Protein AF-A0A6C8H0W4-F1 (afdb_monomer_lite)

Organism: NCBI:txid913083

Foldseek 3Di:
DQLPLLVLQVLLLCLLPPPPRDPVSNVVSQVVVVVVLPDPLNVQQQQQVQAAPSPSAHVSVDQQGQHDWGWFNADSQKIKTGGSVLVVCLQAPDLPRDQLRIFIGGSNDTDDCPPPDSLVCCVGTNVSSNLNVLLSLQLVLLLLLLCVQQPCVPRVVVSVLLSVLLVAQADPAAQFDPVSLVVLCVRQVVCQPVLAGDPVSLVSNCVSVVNPVPALQLSLLLLLLVLLQLLSCQFCRHHANQQGGRLSSLSSSLNSNVSSCVSPVPLDPDPVVNVVLNCCSVCPPVNSGTSVVSSVVSLVSCCVRPVVSNSNHRRPNND

Secondary structure (DSSP, 8-state):
--TTHHHHHHHHHHHHH-TT--HHHHHHHHHHHHHHHTSTTTGGG--TTTSTTSSSS--TT-SSS--EEEE-SS-TTEEEEE-HHHHHHHHS--TT--S--SEEEETTEEE--TTS-HHHHHHHT-HHHHHHHHHHHHHHHHHHHHHHHS-HHHHHHHHHHHHHHTT-S--S----SHHHHHHHHHHHGGGSGGGS--HHHHHHHHHHTT-TTS-HHHHHHHHHHHHHHHHHHHSTTTT-BTTB--HHHHHHHHHHHHHHHHH-GGGSS-HHHHHHHHHHHHT-TT----THHHHHHHHHHHHHH-HHHHHTTS-GGG-

Radius of gyration: 23.56 Å; chains: 1; bounding box: 54×37×67 Å

pLDDT: mean 93.29, std 7.18, range [53.16, 98.81]

InterPro domains:
  IPR025725 E3 ubiquitin-protein ligase SopA-like, catalytic domain [PF13979] (157-318)
  IPR025726 E3 ubiquitin ligase SopA-like central domain [PF13981] (1-48)
  IPR038270 SopA-like, catalytic domain superfamily [G3DSA:1.10.4140.10] (127-319)

Sequence (319 aa):
MTTHSGLFNQVILHCMTGVDCTDGTRQKAAALYEQYLAHPAVSPHIHNGLFGNYDGSPDWTTRAADNFLLLSSQDSDTAMMLSTDTLLTMLNPTPDTTWDNFYLLRAGENVSTAQISPVELFRHDFPVFLAAFNQQAVQRRFGELIDIILSTEEHGELNQQFIAATNQKHSTVKLIDDASVSRLTSIFDPLLPEGKLSPAHYQHILSAYHLTDATPQKQAETLFCLSTAFARYSSSAIFGTEHDSPPALRGYAEALMQKAWELSPAIFPSSEQFTDWSDRFHGLHGAFTCTSVVADSMQRHARKYFPSVLSSILPLAWA

Structure (mmCIF, N/CA/C/O backbone):
data_AF-A0A6C8H0W4-F1
#
_entry.id   AF-A0A6C8H0W4-F1
#
loop_
_atom_site.group_PDB
_atom_site.id
_atom_site.type_symbol
_atom_site.label_atom_id
_atom_site.label_alt_id
_atom_site.label_comp_id
_atom_site.label_asym_id
_atom_site.label_entity_id
_atom_site.label_seq_id
_atom_site.pdbx_PDB_ins_code
_atom_site.Cartn_x
_atom_site.Cartn_y
_atom_site.Cartn_z
_atom_site.occupancy
_atom_site.B_iso_or_equiv
_atom_site.auth_seq_id
_atom_site.auth_comp_id
_atom_site.auth_asym_id
_atom_site.auth_atom_id
_atom_site.pdbx_PDB_model_num
ATOM 1 N N . MET A 1 1 ? 14.072 -15.029 -20.213 1.00 89.12 1 MET A N 1
ATOM 2 C CA . MET A 1 1 ? 14.140 -13.568 -20.432 1.00 89.12 1 MET A CA 1
ATOM 3 C C . MET A 1 1 ? 12.800 -13.036 -20.926 1.00 89.12 1 MET A C 1
ATOM 5 O O . MET A 1 1 ? 12.271 -12.148 -20.288 1.00 89.12 1 MET A O 1
ATOM 9 N N . THR A 1 2 ? 12.193 -13.624 -21.961 1.00 91.62 2 THR A N 1
ATOM 10 C CA . THR A 1 2 ? 10.905 -13.168 -22.527 1.00 91.62 2 THR A CA 1
ATOM 11 C C . THR A 1 2 ? 9.655 -13.715 -21.826 1.00 91.62 2 THR A C 1
ATOM 13 O O . THR A 1 2 ? 8.768 -12.938 -21.506 1.00 91.62 2 THR A O 1
ATOM 16 N N . THR A 1 3 ? 9.597 -15.007 -21.476 1.00 89.69 3 THR A N 1
ATOM 17 C CA . THR A 1 3 ? 8.439 -15.606 -20.760 1.00 89.69 3 THR A CA 1
ATOM 18 C C . THR A 1 3 ? 8.188 -15.002 -19.373 1.00 89.69 3 THR A C 1
ATOM 20 O O . THR A 1 3 ? 7.060 -14.945 -18.903 1.00 89.69 3 THR A O 1
ATOM 23 N N . HIS A 1 4 ? 9.251 -14.543 -18.711 1.00 92.56 4 HIS A N 1
ATOM 24 C CA . HIS A 1 4 ? 9.194 -13.857 -17.418 1.00 92.56 4 HIS A CA 1
ATOM 25 C C . HIS A 1 4 ? 9.778 -12.444 -17.550 1.00 92.56 4 HIS A C 1
ATOM 27 O O . HIS A 1 4 ? 10.654 -12.056 -16.773 1.00 92.56 4 HIS A O 1
ATOM 33 N N . SER A 1 5 ? 9.328 -11.702 -18.570 1.00 92.06 5 SER A N 1
ATOM 34 C CA . SER A 1 5 ? 9.815 -10.354 -18.903 1.00 92.06 5 SER A CA 1
ATOM 35 C C . SER A 1 5 ? 9.731 -9.393 -17.715 1.00 92.06 5 SER A C 1
ATOM 37 O O . SER A 1 5 ? 10.685 -8.660 -17.465 1.00 92.06 5 SER A O 1
ATOM 39 N N . GLY A 1 6 ? 8.648 -9.443 -16.931 1.00 92.06 6 GLY A N 1
ATOM 40 C CA . GLY A 1 6 ? 8.469 -8.591 -15.752 1.00 92.06 6 GLY A CA 1
ATOM 41 C C . GLY A 1 6 ? 9.538 -8.800 -14.673 1.00 92.06 6 GLY A C 1
ATOM 42 O O . GLY A 1 6 ? 10.090 -7.830 -14.162 1.00 92.06 6 GLY A O 1
ATOM 43 N N . LEU A 1 7 ? 9.879 -10.052 -14.339 1.00 94.62 7 LEU A N 1
ATOM 44 C CA . LEU A 1 7 ? 10.950 -10.343 -13.372 1.00 94.62 7 LEU A CA 1
ATOM 45 C C . LEU A 1 7 ? 12.328 -10.019 -13.958 1.00 94.62 7 LEU A C 1
ATOM 47 O O . LEU A 1 7 ? 13.173 -9.446 -13.278 1.00 94.62 7 LEU A O 1
ATOM 51 N N . PHE A 1 8 ? 12.554 -10.373 -15.224 1.00 97.75 8 PHE A N 1
ATOM 52 C CA . PHE A 1 8 ? 13.822 -10.114 -15.896 1.00 97.75 8 PHE A CA 1
ATOM 53 C C . PHE A 1 8 ? 14.154 -8.615 -15.923 1.00 97.75 8 PHE A C 1
ATOM 55 O O . PHE A 1 8 ? 15.241 -8.235 -15.496 1.00 97.75 8 PHE A O 1
ATOM 62 N N . ASN A 1 9 ? 13.213 -7.759 -16.335 1.00 97.69 9 ASN A N 1
ATOM 63 C CA . ASN A 1 9 ? 13.436 -6.312 -16.389 1.00 97.69 9 ASN A CA 1
ATOM 64 C C . ASN A 1 9 ? 13.676 -5.701 -14.994 1.00 97.69 9 ASN A C 1
ATOM 66 O O . ASN A 1 9 ? 14.559 -4.859 -14.863 1.00 97.69 9 ASN A O 1
ATOM 70 N N . GLN A 1 10 ? 12.986 -6.171 -13.944 1.00 96.69 10 GLN A N 1
ATOM 71 C CA . GLN A 1 10 ? 13.268 -5.755 -12.559 1.00 96.69 10 GLN A CA 1
ATOM 72 C C . GLN A 1 10 ? 14.707 -6.087 -12.137 1.00 96.69 10 GLN A C 1
ATOM 74 O O . GLN A 1 10 ? 15.404 -5.241 -11.580 1.00 96.69 10 GLN A O 1
ATOM 79 N N . VAL A 1 11 ? 15.179 -7.306 -12.430 1.00 97.75 11 VAL A N 1
ATOM 80 C CA . VAL A 1 11 ? 16.552 -7.725 -12.102 1.00 97.75 11 VAL A CA 1
ATOM 81 C C . VAL A 1 11 ? 17.574 -6.859 -12.833 1.00 97.75 11 VAL A C 1
ATOM 83 O O . VAL A 1 11 ? 18.511 -6.368 -12.206 1.00 97.75 11 VAL A O 1
ATOM 86 N N . ILE A 1 12 ? 17.386 -6.634 -14.137 1.00 98.44 12 ILE A N 1
ATOM 87 C CA . ILE A 1 12 ? 18.301 -5.809 -14.934 1.00 98.44 12 ILE A CA 1
ATOM 88 C C . ILE A 1 12 ? 18.335 -4.383 -14.391 1.00 98.44 12 ILE A C 1
ATOM 90 O O . ILE A 1 12 ? 19.419 -3.868 -14.125 1.00 98.44 12 ILE A O 1
ATOM 94 N N . LEU A 1 13 ? 17.174 -3.775 -14.136 1.00 98.25 13 LEU A N 1
ATOM 95 C CA . LEU A 1 13 ? 17.093 -2.437 -13.561 1.00 98.25 13 LEU A CA 1
ATOM 96 C C . LEU A 1 13 ? 17.886 -2.321 -12.258 1.00 98.25 13 LEU A C 1
ATOM 98 O O . LEU A 1 13 ? 18.714 -1.419 -12.120 1.00 98.25 13 LEU A O 1
ATOM 102 N N . HIS A 1 14 ? 17.660 -3.226 -11.305 1.00 97.25 14 HIS A N 1
ATOM 103 C CA . HIS A 1 14 ? 18.340 -3.175 -10.012 1.00 97.25 14 HIS A CA 1
ATOM 104 C C . HIS A 1 14 ? 19.844 -3.437 -10.130 1.00 97.25 14 HIS A C 1
ATOM 106 O O . HIS A 1 14 ? 20.620 -2.766 -9.452 1.00 97.25 14 HIS A O 1
ATOM 112 N N . CYS A 1 15 ? 20.282 -4.320 -11.031 1.00 97.81 15 CYS A N 1
ATOM 113 C CA . CYS A 1 15 ? 21.706 -4.489 -11.325 1.00 97.81 15 CYS A CA 1
ATOM 114 C C . CYS A 1 15 ? 22.333 -3.212 -11.906 1.00 97.81 15 CYS A C 1
ATOM 116 O O . CYS A 1 15 ? 23.462 -2.873 -11.555 1.00 97.81 15 CYS A O 1
ATOM 118 N N . MET A 1 16 ? 21.610 -2.492 -12.770 1.00 97.38 16 MET A N 1
ATOM 119 C CA . MET A 1 16 ? 22.103 -1.267 -13.407 1.00 97.38 16 MET A CA 1
ATOM 120 C C . MET A 1 16 ? 22.041 -0.035 -12.494 1.00 97.38 16 MET A C 1
ATOM 122 O O . MET A 1 16 ? 22.784 0.918 -12.721 1.00 97.38 16 MET A O 1
ATOM 126 N N . THR A 1 17 ? 21.218 -0.041 -11.441 1.00 96.56 17 THR A N 1
ATOM 127 C CA . THR A 1 17 ? 20.960 1.143 -10.595 1.00 96.56 17 THR A CA 1
ATOM 128 C C . THR A 1 17 ? 21.428 1.007 -9.146 1.00 96.56 17 THR A C 1
ATOM 130 O O . THR A 1 17 ? 21.691 2.030 -8.513 1.00 96.56 17 THR A O 1
ATOM 133 N N . GLY A 1 18 ? 21.583 -0.214 -8.625 1.00 94.06 18 GLY A N 1
ATOM 134 C CA . GLY A 1 18 ? 21.956 -0.462 -7.232 1.00 94.06 18 GLY A CA 1
ATOM 135 C C . GLY A 1 18 ? 23.347 0.074 -6.905 1.00 94.06 18 GLY A C 1
ATOM 136 O O . GLY A 1 18 ? 24.296 -0.191 -7.636 1.00 94.06 18 GLY A O 1
ATOM 137 N N . VAL A 1 19 ? 23.481 0.828 -5.814 1.00 93.50 19 VAL A N 1
ATOM 138 C CA . VAL A 1 19 ? 24.743 1.496 -5.434 1.00 93.50 19 VAL A CA 1
ATOM 139 C C . VAL A 1 19 ? 25.864 0.510 -5.095 1.00 93.50 19 VAL A C 1
ATOM 141 O O . VAL A 1 19 ? 27.014 0.761 -5.435 1.00 93.50 19 VAL A O 1
ATOM 144 N N . ASP A 1 20 ? 25.512 -0.655 -4.548 1.00 94.25 20 ASP A N 1
ATOM 145 C CA . ASP A 1 20 ? 26.466 -1.692 -4.130 1.00 94.25 20 ASP A CA 1
ATOM 146 C C . ASP A 1 20 ? 26.781 -2.720 -5.235 1.00 94.25 20 ASP A C 1
ATOM 148 O O . ASP A 1 20 ? 27.525 -3.679 -5.020 1.00 94.25 20 ASP A O 1
ATOM 152 N N . CYS A 1 21 ? 26.211 -2.559 -6.436 1.00 94.81 21 CYS A N 1
ATOM 153 C CA . CYS A 1 21 ? 26.487 -3.458 -7.556 1.00 94.81 21 CYS A CA 1
ATOM 154 C C . CYS A 1 21 ? 27.889 -3.216 -8.124 1.00 94.81 21 CYS A C 1
ATOM 156 O O . CYS A 1 21 ? 28.220 -2.103 -8.544 1.00 94.81 21 CYS A O 1
ATOM 158 N N . THR A 1 22 ? 28.680 -4.289 -8.205 1.00 97.00 22 THR A N 1
ATOM 159 C CA . THR A 1 22 ? 30.009 -4.283 -8.830 1.00 97.00 22 THR A CA 1
ATOM 160 C C . THR A 1 22 ? 29.923 -4.051 -10.339 1.00 97.00 22 THR A C 1
ATOM 162 O O . THR A 1 22 ? 28.932 -4.413 -10.978 1.00 97.00 22 THR A O 1
ATOM 165 N N . ASP A 1 23 ? 30.998 -3.542 -10.943 1.00 96.56 23 ASP A N 1
ATOM 166 C CA . ASP A 1 23 ? 31.063 -3.335 -12.397 1.00 96.56 23 ASP A CA 1
ATOM 167 C C . ASP A 1 23 ? 30.826 -4.629 -13.182 1.00 96.56 23 ASP A C 1
ATOM 169 O O . ASP A 1 23 ? 30.106 -4.628 -14.176 1.00 96.56 23 ASP A O 1
ATOM 173 N N . GLY A 1 24 ? 31.338 -5.763 -12.691 1.00 97.81 24 GLY A N 1
ATOM 174 C CA . GLY A 1 24 ? 31.077 -7.073 -13.295 1.00 97.81 24 GLY A CA 1
ATOM 175 C C . GLY A 1 24 ? 29.593 -7.462 -13.279 1.00 97.81 24 GLY A C 1
ATOM 176 O O . GLY A 1 24 ? 29.113 -8.100 -14.217 1.00 97.81 24 GLY A O 1
ATOM 177 N N . THR A 1 25 ? 28.841 -7.040 -12.256 1.00 98.00 25 THR A N 1
ATOM 178 C CA . THR A 1 25 ? 27.382 -7.236 -12.195 1.00 98.00 25 THR A CA 1
ATOM 179 C C . THR A 1 25 ? 26.681 -6.395 -13.258 1.00 98.00 25 THR A C 1
ATOM 181 O O . THR A 1 25 ? 25.852 -6.922 -13.999 1.00 98.00 25 THR A O 1
ATOM 184 N N . ARG A 1 26 ? 27.056 -5.115 -13.388 1.00 97.94 26 ARG A N 1
ATOM 185 C CA . ARG A 1 26 ? 26.493 -4.198 -14.395 1.00 97.94 26 ARG A CA 1
ATOM 186 C C . ARG A 1 26 ? 26.802 -4.655 -15.820 1.00 97.94 26 ARG A C 1
ATOM 188 O O . ARG A 1 26 ? 25.900 -4.738 -16.643 1.00 97.94 26 ARG A O 1
ATOM 195 N N . GLN A 1 27 ? 28.049 -5.037 -16.096 1.00 98.06 27 GLN A N 1
ATOM 196 C CA . GLN A 1 27 ? 28.470 -5.549 -17.406 1.00 98.06 27 GLN A CA 1
ATOM 197 C C . GLN A 1 27 ? 27.701 -6.813 -17.795 1.00 98.06 27 GLN A C 1
ATOM 199 O O . GLN A 1 27 ? 27.230 -6.939 -18.924 1.00 98.06 27 GLN A O 1
ATOM 204 N N . LYS A 1 28 ? 27.526 -7.746 -16.851 1.00 98.31 28 LYS A N 1
ATOM 205 C CA . LYS A 1 28 ? 26.762 -8.969 -17.106 1.00 98.31 28 LYS A CA 1
ATOM 206 C C . LYS A 1 28 ? 25.275 -8.686 -17.325 1.00 98.31 28 LYS A C 1
ATOM 208 O O . LYS A 1 28 ? 24.669 -9.325 -18.179 1.00 98.31 28 LYS A O 1
ATOM 213 N N . ALA A 1 29 ? 24.695 -7.744 -16.582 1.00 98.31 29 ALA A N 1
ATOM 214 C CA . ALA A 1 29 ? 23.316 -7.315 -16.785 1.00 98.31 29 ALA A CA 1
ATOM 215 C C . ALA A 1 29 ? 23.127 -6.679 -18.172 1.00 98.31 29 ALA A C 1
ATOM 217 O O . ALA A 1 29 ? 22.239 -7.104 -18.905 1.00 98.31 29 ALA A O 1
ATOM 218 N N . ALA A 1 30 ? 24.007 -5.759 -18.576 1.00 98.19 30 ALA A N 1
ATOM 219 C CA . ALA A 1 30 ? 23.981 -5.159 -19.910 1.00 98.19 30 ALA A CA 1
ATOM 220 C C . ALA A 1 30 ? 24.066 -6.222 -21.022 1.00 98.19 30 ALA A C 1
ATOM 222 O O . ALA A 1 30 ? 23.214 -6.248 -21.906 1.00 98.19 30 ALA A O 1
ATOM 223 N N . ALA A 1 31 ? 25.001 -7.174 -20.917 1.00 98.25 31 ALA A N 1
ATOM 224 C CA . ALA A 1 31 ? 25.156 -8.253 -21.896 1.00 98.25 31 ALA A CA 1
ATOM 225 C C . ALA A 1 31 ? 23.930 -9.186 -21.978 1.00 98.25 31 ALA A C 1
ATOM 227 O O . ALA A 1 31 ? 23.572 -9.669 -23.051 1.00 98.25 31 ALA A O 1
ATOM 228 N N . LEU A 1 32 ? 23.266 -9.460 -20.849 1.00 98.50 32 LEU A N 1
ATOM 229 C CA . LEU A 1 32 ? 22.006 -10.212 -20.849 1.00 98.50 32 LEU A CA 1
ATOM 230 C C . LEU A 1 32 ? 20.866 -9.401 -21.473 1.00 98.50 32 LEU A C 1
ATOM 232 O O . LEU A 1 32 ? 19.999 -9.976 -22.130 1.00 98.50 32 LEU A O 1
ATOM 236 N N . TYR A 1 33 ? 20.862 -8.081 -21.287 1.00 98.50 33 TYR A N 1
ATOM 237 C CA . TYR A 1 33 ? 19.859 -7.212 -21.887 1.00 98.50 33 TYR A CA 1
ATOM 238 C C . TYR A 1 33 ? 20.013 -7.110 -23.406 1.00 98.50 33 TYR A C 1
ATOM 240 O O . TYR A 1 33 ? 19.019 -7.185 -24.118 1.00 98.50 33 TYR A O 1
ATOM 248 N N . GLU A 1 34 ? 21.241 -7.063 -23.922 1.00 97.94 34 GLU A N 1
ATOM 249 C CA . GLU A 1 34 ? 21.504 -7.149 -25.366 1.00 97.94 34 GLU A CA 1
ATOM 250 C C . GLU A 1 34 ? 20.933 -8.440 -25.974 1.00 97.94 34 GLU A C 1
ATOM 252 O O . GLU A 1 34 ? 20.275 -8.405 -27.013 1.00 97.94 34 GLU A O 1
ATOM 257 N N . GLN A 1 35 ? 21.094 -9.584 -25.296 1.00 97.94 35 GLN A N 1
ATOM 258 C CA . GLN A 1 35 ? 20.492 -10.850 -25.741 1.00 97.94 35 GLN A CA 1
ATOM 259 C C . GLN A 1 35 ? 18.961 -10.816 -25.720 1.00 97.94 35 GLN A C 1
ATOM 261 O O . GLN A 1 35 ? 18.314 -11.444 -26.558 1.00 97.94 35 GLN A O 1
ATOM 266 N N . TYR A 1 36 ? 18.374 -10.110 -24.753 1.00 98.31 36 TYR A N 1
ATOM 267 C CA . TYR A 1 36 ? 16.932 -9.903 -24.690 1.00 98.31 36 TYR A CA 1
ATOM 268 C C . TYR A 1 36 ? 16.436 -9.034 -25.851 1.00 98.31 36 TYR A C 1
ATOM 270 O O . TYR A 1 36 ? 15.468 -9.414 -26.502 1.00 98.31 36 TYR A O 1
ATOM 278 N N . LEU A 1 37 ? 17.118 -7.930 -26.156 1.00 97.31 37 LEU A N 1
ATOM 279 C CA . LEU A 1 37 ? 16.775 -7.033 -27.263 1.00 97.31 37 LEU A CA 1
ATOM 280 C C . LEU A 1 37 ? 16.926 -7.709 -28.633 1.00 97.31 37 LEU A C 1
ATOM 282 O O . LEU A 1 37 ? 16.095 -7.515 -29.516 1.00 97.31 37 LEU A O 1
ATOM 286 N N . ALA A 1 38 ? 17.927 -8.577 -28.790 1.00 96.94 38 ALA A N 1
ATOM 287 C CA . ALA A 1 38 ? 18.122 -9.377 -29.999 1.00 96.94 38 ALA A CA 1
ATOM 288 C C . ALA A 1 38 ? 17.091 -10.515 -30.169 1.00 96.94 38 ALA A C 1
ATOM 290 O O . ALA A 1 38 ? 17.094 -11.210 -31.187 1.00 96.94 38 ALA A O 1
ATOM 291 N N . HIS A 1 39 ? 16.223 -10.755 -29.181 1.00 97.25 39 HIS A N 1
ATOM 292 C CA . HIS A 1 39 ? 15.232 -11.821 -29.257 1.00 97.25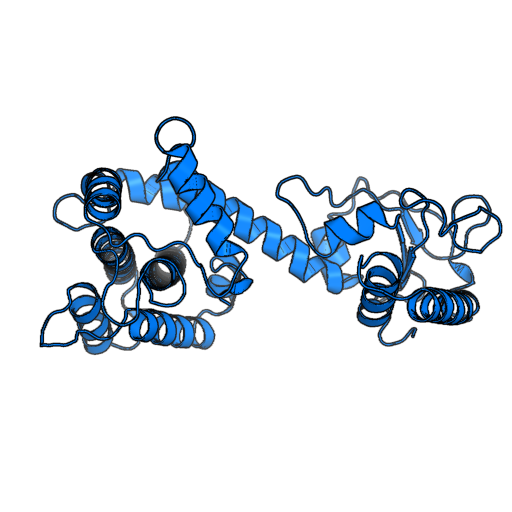 39 HIS A CA 1
ATOM 293 C C . HIS A 1 39 ? 14.138 -11.479 -30.294 1.00 97.25 39 HIS A C 1
ATOM 295 O O . HIS A 1 39 ? 13.602 -10.373 -30.246 1.00 97.25 39 HIS A O 1
ATOM 301 N N . PRO A 1 40 ? 13.691 -12.423 -31.152 1.00 95.25 40 PRO A N 1
ATOM 302 C CA . PRO A 1 40 ? 12.709 -12.147 -32.216 1.00 95.25 40 PRO A CA 1
ATOM 303 C C . PRO A 1 40 ? 11.350 -11.608 -31.750 1.00 95.25 40 PRO A C 1
ATOM 305 O O . PRO A 1 40 ? 10.630 -10.988 -32.519 1.00 95.25 40 PRO A O 1
ATOM 308 N N . ALA A 1 41 ? 10.986 -11.870 -30.495 1.00 94.31 41 ALA A N 1
ATOM 309 C CA . ALA A 1 41 ? 9.771 -11.336 -29.869 1.00 94.31 41 ALA A CA 1
ATOM 310 C C . ALA A 1 41 ? 9.925 -9.902 -29.321 1.00 94.31 41 ALA A C 1
ATOM 312 O O . ALA A 1 41 ? 8.938 -9.300 -28.924 1.00 94.31 41 ALA A O 1
ATOM 313 N N . VAL A 1 42 ? 11.153 -9.380 -29.235 1.00 95.56 42 VAL A N 1
ATOM 314 C CA . VAL A 1 42 ? 11.464 -8.050 -28.680 1.00 95.56 42 VAL A CA 1
ATOM 315 C C . VAL A 1 42 ? 11.938 -7.113 -29.781 1.00 95.56 42 VAL A C 1
ATOM 317 O O . VAL A 1 42 ? 11.486 -5.975 -29.842 1.00 95.56 42 VAL A O 1
ATOM 320 N N . SER A 1 43 ? 12.792 -7.600 -30.684 1.00 93.94 43 SER A N 1
ATOM 321 C CA . SER A 1 43 ? 13.381 -6.797 -31.755 1.00 93.94 43 SER A CA 1
ATOM 322 C C . SER A 1 43 ? 12.377 -6.020 -32.624 1.00 93.94 43 SER A C 1
ATOM 324 O O . SER A 1 43 ? 12.724 -4.909 -33.013 1.00 93.94 43 SER A O 1
ATOM 326 N N . PRO A 1 44 ? 11.144 -6.502 -32.913 1.00 94.00 44 PRO A N 1
ATOM 327 C CA . PRO A 1 44 ? 10.168 -5.720 -33.681 1.00 94.00 44 PRO A CA 1
ATOM 328 C C . PRO A 1 44 ? 9.695 -4.445 -32.969 1.00 94.00 44 PRO A C 1
ATOM 330 O O . PRO A 1 44 ? 9.210 -3.528 -33.621 1.00 94.00 44 PRO A O 1
ATOM 333 N N . HIS A 1 45 ? 9.837 -4.384 -31.642 1.00 94.50 45 HIS A N 1
ATOM 334 C CA . HIS A 1 45 ? 9.455 -3.232 -30.821 1.00 94.50 45 HIS A CA 1
ATOM 335 C C . HIS A 1 45 ? 10.592 -2.220 -30.654 1.00 94.50 45 HIS A C 1
ATOM 337 O O . HIS A 1 45 ? 10.396 -1.167 -30.054 1.00 94.50 45 HIS A O 1
ATOM 343 N N . ILE A 1 46 ? 11.789 -2.516 -31.167 1.00 93.25 46 ILE A N 1
ATOM 344 C CA . ILE A 1 46 ? 12.926 -1.597 -31.113 1.00 93.25 46 ILE A CA 1
ATOM 345 C C . ILE A 1 46 ? 12.775 -0.579 -32.243 1.00 93.25 46 ILE A C 1
ATOM 347 O O . ILE A 1 46 ? 13.001 -0.886 -33.413 1.00 93.25 46 ILE A O 1
ATOM 351 N N . HIS A 1 47 ? 12.392 0.644 -31.882 1.00 82.62 47 HIS A N 1
ATOM 352 C CA . HIS A 1 47 ? 12.216 1.738 -32.829 1.00 82.62 47 HIS A CA 1
ATOM 353 C C . HIS A 1 47 ? 13.468 2.625 -32.882 1.00 82.62 47 HIS A C 1
ATOM 355 O O . HIS A 1 47 ? 13.787 3.344 -31.925 1.00 82.62 47 HIS A O 1
ATOM 361 N N . ASN A 1 48 ? 14.172 2.596 -34.017 1.00 78.00 48 ASN A N 1
ATOM 362 C CA . ASN A 1 48 ? 15.321 3.469 -34.262 1.00 78.00 48 ASN A CA 1
ATOM 363 C C . ASN A 1 48 ? 14.853 4.932 -34.305 1.00 78.00 48 ASN A C 1
ATOM 365 O O . ASN A 1 48 ? 13.933 5.269 -35.045 1.00 78.00 48 ASN A O 1
ATOM 369 N N . GLY A 1 49 ? 15.471 5.794 -33.495 1.00 83.75 49 GLY A N 1
ATOM 370 C CA . GLY A 1 49 ? 15.021 7.177 -33.282 1.00 83.75 49 GLY A CA 1
ATOM 371 C C . GLY A 1 49 ? 14.174 7.405 -32.025 1.00 83.75 49 GLY A C 1
ATOM 372 O O . GLY A 1 49 ? 13.874 8.556 -31.720 1.00 83.75 49 GLY A O 1
ATOM 373 N N . LEU A 1 50 ? 13.856 6.349 -31.264 1.00 88.62 50 LEU A N 1
ATOM 374 C CA . LEU A 1 50 ? 13.168 6.466 -29.973 1.00 88.62 50 LEU A CA 1
ATOM 375 C C . LEU A 1 50 ? 13.863 5.683 -28.843 1.00 88.62 50 LEU A C 1
ATOM 377 O O . LEU A 1 50 ? 14.014 6.206 -27.746 1.00 88.62 50 LEU A O 1
ATOM 381 N N . PHE A 1 51 ? 14.303 4.448 -29.101 1.00 95.81 51 PHE A N 1
ATOM 382 C CA . PHE A 1 51 ? 14.853 3.571 -28.062 1.00 95.81 51 PHE A CA 1
ATOM 383 C C . PHE A 1 51 ? 16.316 3.888 -27.713 1.00 95.81 51 PHE A C 1
ATOM 385 O O . PHE A 1 51 ? 17.165 3.946 -28.605 1.00 95.81 51 PHE A O 1
ATOM 392 N N . GLY A 1 52 ? 16.616 3.999 -26.414 1.00 96.06 52 GLY A N 1
ATOM 393 C CA . GLY A 1 52 ? 17.970 4.065 -25.860 1.00 96.06 52 GLY A CA 1
ATOM 394 C C . GLY A 1 52 ? 18.873 5.120 -26.507 1.00 96.06 52 GLY A C 1
ATOM 395 O O . GLY A 1 52 ? 18.618 6.317 -26.416 1.00 96.06 52 GLY A O 1
ATOM 396 N N . ASN A 1 53 ? 19.945 4.664 -27.158 1.00 94.94 53 ASN A N 1
ATOM 397 C CA . ASN A 1 53 ? 20.919 5.491 -27.875 1.00 94.94 53 ASN A CA 1
ATOM 398 C C . ASN A 1 53 ? 20.503 5.840 -29.319 1.00 94.94 53 ASN A C 1
ATOM 400 O O . ASN A 1 53 ? 21.322 6.347 -30.086 1.00 94.94 53 ASN A O 1
ATOM 404 N N . TYR A 1 54 ? 19.257 5.539 -29.692 1.00 93.69 54 TYR A N 1
ATOM 405 C CA . TYR A 1 54 ? 18.662 5.707 -31.020 1.00 93.69 54 TYR A CA 1
ATOM 406 C C . TYR A 1 54 ? 19.192 4.773 -32.124 1.00 93.69 54 TYR A C 1
ATOM 408 O O . TYR A 1 54 ? 18.703 4.852 -33.251 1.00 93.69 54 TYR A O 1
ATOM 416 N N . ASP A 1 55 ? 20.107 3.856 -31.799 1.00 92.44 55 ASP A N 1
ATOM 417 C CA . ASP A 1 55 ? 20.718 2.862 -32.701 1.00 92.44 55 ASP A CA 1
ATOM 418 C C . ASP A 1 55 ? 20.422 1.418 -32.241 1.00 92.44 55 ASP A C 1
ATOM 420 O O . ASP A 1 55 ? 21.227 0.496 -32.366 1.00 92.44 55 ASP A O 1
ATOM 424 N N . GLY A 1 56 ? 19.257 1.222 -31.616 1.00 89.31 56 GLY A N 1
ATOM 425 C CA . GLY A 1 56 ? 18.772 -0.091 -31.186 1.00 89.31 56 GLY A CA 1
ATOM 426 C C . GLY A 1 56 ? 19.447 -0.670 -29.938 1.00 89.31 56 GLY A C 1
ATOM 427 O O . GLY A 1 56 ? 19.202 -1.829 -29.604 1.00 89.31 56 GLY A O 1
ATOM 428 N N . SER A 1 57 ? 20.261 0.117 -29.227 1.00 95.12 57 SER A N 1
ATOM 429 C CA . SER A 1 57 ? 20.882 -0.273 -27.955 1.00 95.12 57 SER A CA 1
ATOM 430 C C . SER A 1 57 ? 20.519 0.701 -26.830 1.00 95.12 57 SER A C 1
ATOM 432 O O . SER A 1 57 ? 20.246 1.868 -27.096 1.00 95.12 57 SER A O 1
ATOM 434 N N . PRO A 1 58 ? 20.527 0.278 -25.557 1.00 97.12 58 PRO A N 1
ATOM 435 C CA . PRO A 1 58 ? 20.335 1.194 -24.436 1.00 97.12 58 PRO A CA 1
ATOM 436 C C . PRO A 1 58 ? 21.490 2.200 -24.312 1.00 97.12 58 PRO A C 1
ATOM 438 O O . PRO A 1 58 ? 22.649 1.851 -24.539 1.00 97.12 58 PRO A O 1
ATOM 441 N N . ASP A 1 59 ? 21.196 3.416 -23.854 1.00 97.81 59 ASP A N 1
ATOM 442 C CA . ASP A 1 59 ? 22.197 4.359 -23.353 1.00 97.81 59 ASP A CA 1
ATOM 443 C C . ASP A 1 59 ? 22.289 4.258 -21.823 1.00 97.81 59 ASP A C 1
ATOM 445 O O . ASP A 1 59 ? 21.610 4.962 -21.073 1.00 97.81 59 ASP A O 1
ATOM 449 N N . TRP A 1 60 ? 23.159 3.370 -21.339 1.00 97.62 60 TRP A N 1
ATOM 450 C CA . TRP A 1 60 ? 23.369 3.165 -19.902 1.00 97.62 60 TRP A CA 1
ATOM 451 C C . TRP A 1 60 ? 24.098 4.319 -19.196 1.00 97.62 60 TRP A C 1
ATOM 453 O O . TRP A 1 60 ? 24.264 4.266 -17.976 1.00 97.62 60 TRP A O 1
ATOM 463 N N . THR A 1 61 ? 24.553 5.349 -19.921 1.00 96.19 61 THR A N 1
ATOM 464 C CA . THR A 1 61 ? 25.259 6.493 -19.320 1.00 96.19 61 THR A CA 1
ATOM 465 C C . THR A 1 61 ? 24.307 7.498 -18.673 1.00 96.19 61 THR A C 1
ATOM 467 O O . THR A 1 61 ? 24.712 8.242 -17.779 1.00 96.19 61 THR A O 1
ATOM 470 N N . THR A 1 62 ? 23.033 7.483 -19.069 1.00 97.00 62 THR A N 1
ATOM 471 C CA . THR A 1 62 ? 21.986 8.346 -18.524 1.00 97.00 62 THR A CA 1
ATOM 472 C C . THR A 1 62 ? 20.759 7.540 -18.121 1.00 97.00 62 THR A C 1
ATOM 474 O O . THR A 1 62 ? 20.335 6.605 -18.796 1.00 97.00 62 THR A O 1
ATOM 477 N N . ARG A 1 63 ? 20.150 7.914 -16.995 1.00 97.12 63 ARG A N 1
ATOM 478 C CA . ARG A 1 63 ? 18.921 7.269 -16.517 1.00 97.12 63 ARG A CA 1
ATOM 479 C C . ARG A 1 63 ? 17.661 7.788 -17.209 1.00 97.12 63 ARG A C 1
ATOM 481 O O . ARG A 1 63 ? 16.648 7.089 -17.213 1.00 97.12 63 ARG A O 1
ATOM 488 N N . ALA A 1 64 ? 17.753 8.958 -17.839 1.00 97.38 64 ALA A N 1
ATOM 489 C CA . ALA A 1 64 ? 16.654 9.582 -18.563 1.00 97.38 64 ALA A CA 1
ATOM 490 C C . ALA A 1 64 ? 16.403 8.956 -19.946 1.00 97.38 64 ALA A C 1
ATOM 492 O O . ALA A 1 64 ? 15.343 9.187 -20.515 1.00 97.38 64 ALA A O 1
ATOM 493 N N . ALA A 1 65 ? 17.345 8.173 -20.489 1.00 97.12 65 ALA A N 1
ATOM 494 C CA . ALA A 1 65 ? 17.149 7.478 -21.759 1.00 97.12 65 ALA A CA 1
ATOM 495 C C . ALA A 1 65 ? 16.146 6.326 -21.615 1.00 97.12 65 ALA A C 1
ATOM 497 O O . ALA A 1 65 ? 16.155 5.603 -20.608 1.00 97.12 65 ALA A O 1
ATOM 498 N N . ASP A 1 66 ? 15.318 6.141 -22.646 1.00 97.62 66 ASP A N 1
ATOM 499 C CA . ASP A 1 66 ? 14.313 5.083 -22.763 1.00 97.62 66 ASP A CA 1
ATOM 500 C C . ASP A 1 66 ? 14.967 3.727 -23.048 1.00 97.62 66 ASP A C 1
ATOM 502 O O . ASP A 1 66 ? 14.958 3.201 -24.159 1.00 97.62 66 ASP A O 1
ATOM 506 N N . ASN A 1 67 ? 15.601 3.190 -22.009 1.00 98.12 67 ASN A N 1
ATOM 507 C CA . ASN A 1 67 ? 16.454 2.009 -22.071 1.00 98.12 67 ASN A CA 1
ATOM 508 C C . ASN A 1 67 ? 15.696 0.691 -21.912 1.00 98.12 67 ASN A C 1
ATOM 510 O O . ASN A 1 67 ? 16.281 -0.366 -22.149 1.00 98.12 67 ASN A O 1
ATOM 514 N N . PHE A 1 68 ? 14.437 0.730 -21.469 1.00 98.31 68 PHE A N 1
ATOM 515 C CA . PHE A 1 68 ? 13.690 -0.470 -21.114 1.00 98.31 68 PHE A CA 1
ATOM 516 C C . PHE A 1 68 ? 12.517 -0.721 -22.054 1.00 98.31 68 PHE A C 1
ATOM 518 O O . PHE A 1 68 ? 11.700 0.165 -22.282 1.00 98.31 68 PHE A O 1
ATOM 525 N N . LEU A 1 69 ? 12.414 -1.964 -22.532 1.00 96.94 69 LEU A N 1
ATOM 526 C CA . LEU A 1 69 ? 11.269 -2.507 -23.263 1.00 96.94 69 LEU A CA 1
ATOM 527 C C . LEU A 1 69 ? 10.670 -3.685 -22.496 1.00 96.94 69 LEU A C 1
ATOM 529 O O . LEU A 1 69 ? 11.321 -4.717 -22.306 1.00 96.94 69 LEU A O 1
ATOM 533 N N . LEU A 1 70 ? 9.416 -3.562 -22.076 1.00 96.56 70 LEU A N 1
ATOM 534 C CA . LEU A 1 70 ? 8.673 -4.621 -21.399 1.00 96.56 70 LEU A CA 1
ATOM 535 C C . LEU A 1 70 ? 7.631 -5.190 -22.357 1.00 96.56 70 LEU A C 1
ATOM 537 O O . LEU A 1 70 ? 6.820 -4.448 -22.897 1.00 96.56 70 LEU A O 1
ATOM 541 N N . LEU A 1 71 ? 7.635 -6.509 -22.546 1.00 96.12 71 LEU A N 1
ATOM 542 C CA . LEU A 1 71 ? 6.591 -7.198 -23.310 1.00 96.12 71 LEU A CA 1
ATOM 543 C C . LEU A 1 71 ? 5.307 -7.308 -22.488 1.00 96.12 71 LEU A C 1
ATOM 545 O O . LEU A 1 71 ? 5.381 -7.591 -21.285 1.00 96.12 71 LEU A O 1
ATOM 549 N N . SER A 1 72 ? 4.157 -7.155 -23.147 1.00 95.69 72 SER A N 1
ATOM 550 C CA . SER A 1 72 ? 2.869 -7.495 -22.546 1.00 95.69 72 SER A CA 1
ATOM 551 C C . SER A 1 72 ? 2.819 -8.981 -22.178 1.00 95.69 72 SER A C 1
ATOM 553 O O . SER A 1 72 ? 3.425 -9.848 -22.810 1.00 95.69 72 SER A O 1
ATOM 555 N N . SER A 1 73 ? 2.089 -9.269 -21.104 1.00 93.31 73 SER A N 1
ATOM 556 C CA . SER A 1 73 ? 1.853 -10.624 -20.603 1.00 93.31 73 SER A CA 1
ATOM 557 C C . SER A 1 73 ? 0.729 -11.348 -21.354 1.00 93.31 73 SER A C 1
ATOM 559 O O . SER A 1 73 ? 0.513 -12.534 -21.110 1.00 93.31 73 SER A O 1
ATOM 561 N N . GLN A 1 74 ? 0.001 -10.643 -22.226 1.00 91.12 74 GLN A N 1
ATOM 562 C CA . GLN A 1 74 ? -1.156 -11.155 -22.969 1.00 91.12 74 GLN A CA 1
ATOM 563 C C . GLN A 1 74 ? -0.960 -11.065 -24.481 1.00 91.12 74 GLN A C 1
ATOM 565 O O . GLN A 1 74 ? -1.268 -12.021 -25.189 1.00 91.12 74 GLN A O 1
ATOM 570 N N . ASP A 1 75 ? -0.443 -9.937 -24.967 1.00 91.94 75 ASP A N 1
ATOM 571 C CA . ASP A 1 75 ? -0.313 -9.650 -26.393 1.00 91.94 75 ASP A CA 1
ATOM 572 C C . ASP A 1 75 ? 1.160 -9.489 -26.784 1.00 91.94 75 ASP A C 1
ATOM 574 O O . ASP A 1 75 ? 1.820 -8.529 -26.398 1.00 91.94 75 ASP A O 1
ATOM 578 N N . SER A 1 76 ? 1.686 -10.422 -27.579 1.00 89.56 76 SER A N 1
ATOM 579 C CA . SER A 1 76 ? 3.086 -10.395 -28.021 1.00 89.56 76 SER A CA 1
ATOM 580 C C . SER A 1 76 ? 3.436 -9.178 -28.876 1.00 89.56 76 SER A C 1
ATOM 582 O O . SER A 1 76 ? 4.610 -8.802 -28.951 1.00 89.56 76 SER A O 1
ATOM 584 N N . ASP A 1 77 ? 2.433 -8.561 -29.500 1.00 92.75 77 ASP A N 1
ATOM 585 C CA . ASP A 1 77 ? 2.613 -7.400 -30.363 1.00 92.75 77 ASP A CA 1
ATOM 586 C C . ASP A 1 77 ? 2.495 -6.084 -29.586 1.00 92.75 77 ASP A C 1
ATOM 588 O O . ASP A 1 77 ? 2.681 -5.021 -30.174 1.00 92.75 77 ASP A O 1
ATOM 592 N N . THR A 1 78 ? 2.240 -6.133 -28.274 1.00 95.19 78 THR A N 1
ATOM 593 C CA . THR A 1 78 ? 2.200 -4.962 -27.396 1.00 95.19 78 THR A CA 1
ATOM 594 C C . THR A 1 78 ? 3.429 -4.929 -26.478 1.00 95.19 78 THR A C 1
ATOM 596 O O . THR A 1 78 ? 3.740 -5.893 -25.773 1.00 95.19 78 THR A O 1
ATOM 599 N N . ALA A 1 79 ? 4.109 -3.784 -26.427 1.00 96.06 79 ALA A N 1
ATOM 600 C CA . ALA A 1 79 ? 5.228 -3.529 -25.526 1.00 96.06 79 ALA A CA 1
ATOM 601 C C . ALA A 1 79 ? 5.139 -2.132 -24.895 1.00 96.06 79 ALA A C 1
ATOM 603 O O . ALA A 1 79 ? 4.473 -1.238 -25.406 1.00 96.06 79 ALA A O 1
ATOM 604 N N . MET A 1 80 ? 5.816 -1.939 -23.769 1.00 96.69 80 MET A N 1
ATOM 605 C CA . MET A 1 80 ? 5.953 -0.645 -23.104 1.00 96.69 80 MET A CA 1
ATOM 606 C C . MET A 1 80 ? 7.416 -0.233 -23.105 1.00 96.69 80 MET A C 1
ATOM 608 O O . MET A 1 80 ? 8.273 -1.023 -22.704 1.00 96.69 80 MET A O 1
ATOM 612 N N . MET A 1 81 ? 7.682 0.998 -23.530 1.00 97.19 81 MET A N 1
ATOM 613 C CA . MET A 1 81 ? 9.014 1.583 -23.539 1.00 97.19 81 MET A CA 1
ATOM 614 C C . MET A 1 81 ? 9.083 2.763 -22.573 1.00 97.19 81 MET A C 1
ATOM 616 O O . MET A 1 81 ? 8.207 3.630 -22.589 1.00 97.19 81 MET A O 1
ATOM 620 N N . LEU A 1 82 ? 10.107 2.782 -21.724 1.00 97.56 82 LEU A N 1
ATOM 621 C CA . LEU A 1 82 ? 10.289 3.818 -20.713 1.00 97.56 82 LEU A CA 1
ATOM 622 C C . LEU A 1 82 ? 11.740 3.923 -20.238 1.00 97.56 82 LEU A C 1
ATOM 624 O O . LEU A 1 82 ? 12.558 3.011 -20.408 1.00 97.56 82 LEU A O 1
ATOM 628 N N . SER A 1 83 ? 12.032 5.047 -19.593 1.00 98.25 83 SER A N 1
ATOM 629 C CA . SER A 1 83 ? 13.342 5.355 -19.038 1.00 98.25 83 SER A CA 1
ATOM 630 C C . SER A 1 83 ? 13.665 4.598 -17.754 1.00 98.25 83 SER A C 1
ATOM 632 O O . SER A 1 83 ? 12.787 4.100 -17.046 1.00 98.25 83 SER A O 1
ATOM 634 N N . THR A 1 84 ? 14.959 4.548 -17.426 1.00 98.00 84 THR A N 1
ATOM 635 C CA . THR A 1 84 ? 15.452 3.981 -16.157 1.00 98.00 84 THR A CA 1
ATOM 636 C C . THR A 1 84 ? 14.808 4.675 -14.956 1.00 98.00 84 THR A C 1
ATOM 638 O O . THR A 1 84 ? 14.364 4.002 -14.027 1.00 98.00 84 THR A O 1
ATOM 641 N N . ASP A 1 85 ? 14.743 6.011 -14.977 1.00 96.56 85 ASP A N 1
ATOM 642 C CA . ASP A 1 85 ? 14.169 6.793 -13.876 1.00 96.56 85 ASP A CA 1
ATOM 643 C C . ASP A 1 85 ? 12.669 6.531 -13.714 1.00 96.56 85 ASP A C 1
ATOM 645 O O . ASP A 1 85 ? 12.200 6.339 -12.592 1.00 96.56 85 ASP A O 1
ATOM 649 N N . THR A 1 86 ? 11.923 6.438 -14.819 1.00 96.88 86 THR A N 1
ATOM 650 C CA . THR A 1 86 ? 10.482 6.155 -14.742 1.00 96.88 86 THR A CA 1
ATOM 651 C C . THR A 1 86 ? 10.207 4.720 -14.305 1.00 96.88 86 THR A C 1
ATOM 653 O O . THR A 1 86 ? 9.306 4.472 -13.507 1.00 96.88 86 THR A O 1
ATOM 656 N N . LEU A 1 87 ? 11.006 3.752 -14.760 1.00 97.25 87 LEU A N 1
ATOM 657 C CA . LEU A 1 87 ? 10.833 2.366 -14.337 1.00 97.25 87 LEU A CA 1
ATOM 658 C C . LEU A 1 87 ? 11.105 2.190 -12.832 1.00 97.25 87 LEU A C 1
ATOM 660 O O . LEU A 1 87 ? 10.402 1.423 -12.175 1.00 97.25 87 LEU A O 1
ATOM 664 N N . LEU A 1 88 ? 12.081 2.916 -12.270 1.00 95.44 88 LEU A N 1
ATOM 665 C CA . LEU A 1 88 ? 12.337 2.920 -10.825 1.00 95.44 88 LEU A CA 1
ATOM 666 C C . LEU A 1 88 ? 11.118 3.405 -10.033 1.00 95.44 88 LEU A C 1
ATOM 668 O O . LEU A 1 88 ? 10.733 2.751 -9.062 1.00 95.44 88 LEU A O 1
ATOM 672 N N . THR A 1 89 ? 10.511 4.522 -10.441 1.00 94.25 89 THR A N 1
ATOM 673 C CA . THR A 1 89 ? 9.350 5.080 -9.736 1.00 94.25 89 THR A CA 1
ATOM 674 C C . THR A 1 89 ? 8.106 4.219 -9.931 1.00 94.25 89 THR A C 1
ATOM 676 O O . THR A 1 89 ? 7.402 3.962 -8.967 1.00 94.25 89 THR A O 1
ATOM 679 N N . MET A 1 90 ? 7.855 3.666 -11.118 1.00 94.94 90 MET A N 1
ATOM 680 C CA . MET A 1 90 ? 6.691 2.795 -11.333 1.00 94.94 90 MET A CA 1
ATOM 681 C C . MET A 1 90 ? 6.778 1.453 -10.585 1.00 94.94 90 MET A C 1
ATOM 683 O O . MET A 1 90 ? 5.745 0.885 -10.233 1.00 94.94 90 MET A O 1
ATOM 687 N N . LEU A 1 91 ? 7.982 0.921 -10.336 1.00 91.81 91 LEU A N 1
ATOM 688 C CA . LEU A 1 91 ? 8.164 -0.306 -9.546 1.00 91.81 91 LEU A CA 1
ATOM 689 C C . LEU A 1 91 ? 8.107 -0.061 -8.036 1.00 91.81 91 LEU A C 1
ATOM 691 O O . LEU A 1 91 ? 7.657 -0.934 -7.296 1.00 91.81 91 LEU A O 1
ATOM 695 N N . ASN A 1 92 ? 8.561 1.107 -7.580 1.00 88.38 92 ASN A N 1
ATOM 696 C CA . ASN A 1 92 ? 8.507 1.513 -6.180 1.00 88.38 92 ASN A CA 1
ATOM 697 C C . ASN A 1 92 ? 7.944 2.942 -6.068 1.00 88.38 92 ASN A C 1
ATOM 699 O O . ASN A 1 92 ? 8.716 3.898 -5.929 1.00 88.38 92 ASN A O 1
ATOM 703 N N . PRO A 1 93 ? 6.612 3.093 -6.170 1.00 89.38 93 PRO A N 1
ATOM 704 C CA . PRO A 1 93 ? 5.976 4.389 -6.333 1.00 89.38 93 PRO A CA 1
ATOM 705 C C . PRO A 1 93 ? 6.074 5.250 -5.085 1.00 89.38 93 PRO A C 1
ATOM 707 O O . PRO A 1 93 ? 5.899 4.805 -3.953 1.00 89.38 93 PRO A O 1
ATOM 710 N N . THR A 1 94 ? 6.308 6.530 -5.330 1.00 83.75 94 THR A N 1
ATOM 711 C CA . THR A 1 94 ? 6.138 7.630 -4.383 1.00 83.75 94 THR A CA 1
ATOM 712 C C . THR A 1 94 ? 4.717 8.199 -4.493 1.00 83.75 94 THR A C 1
ATOM 714 O O . THR A 1 94 ? 4.028 7.918 -5.477 1.00 83.75 94 THR A O 1
ATOM 717 N N . PRO A 1 95 ? 4.251 9.032 -3.543 1.00 76.75 95 PRO A N 1
ATOM 718 C CA . PRO A 1 95 ? 2.934 9.675 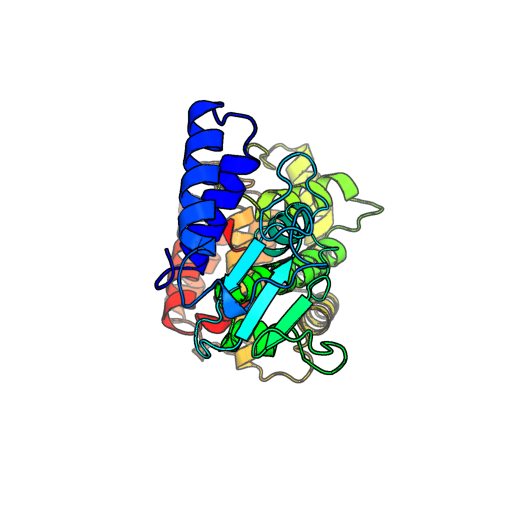-3.634 1.00 76.75 95 PRO A CA 1
ATOM 719 C C . PRO A 1 95 ? 2.687 10.426 -4.953 1.00 76.75 95 PRO A C 1
ATOM 721 O O . PRO A 1 95 ? 1.578 10.375 -5.477 1.00 76.75 95 PRO A O 1
ATOM 724 N N . ASP A 1 96 ? 3.736 11.021 -5.530 1.00 81.31 96 ASP A N 1
ATOM 725 C CA . ASP A 1 96 ? 3.673 11.826 -6.759 1.00 81.31 96 ASP A CA 1
ATOM 726 C C . ASP A 1 96 ? 4.062 11.051 -8.030 1.00 81.31 96 ASP A C 1
ATOM 728 O O . ASP A 1 96 ? 4.309 11.646 -9.079 1.00 81.31 96 ASP A O 1
ATOM 732 N N . THR A 1 97 ? 4.165 9.719 -7.961 1.00 88.81 97 THR A N 1
ATOM 733 C CA . THR A 1 97 ? 4.498 8.908 -9.142 1.00 88.81 97 THR A CA 1
ATOM 734 C C . THR A 1 97 ? 3.409 9.023 -10.204 1.00 88.81 97 THR A C 1
ATOM 736 O O . THR A 1 97 ? 2.237 8.731 -9.949 1.00 88.81 97 THR A O 1
ATOM 739 N N . THR A 1 98 ? 3.826 9.428 -11.401 1.00 90.56 98 THR A N 1
ATOM 740 C CA . THR A 1 98 ? 3.014 9.484 -12.616 1.00 90.56 98 THR A CA 1
ATOM 741 C C . THR A 1 98 ? 3.003 8.122 -13.314 1.00 90.56 98 THR A C 1
ATOM 743 O O . THR A 1 98 ? 4.012 7.421 -13.365 1.00 90.56 98 THR A O 1
ATOM 746 N N . TRP A 1 99 ? 1.846 7.739 -13.858 1.00 92.44 99 TRP A N 1
ATOM 747 C CA . TRP A 1 99 ? 1.612 6.419 -14.470 1.00 92.44 99 TRP A CA 1
ATOM 748 C C . TRP A 1 99 ? 1.313 6.502 -15.966 1.00 92.44 99 TRP A C 1
ATOM 750 O O . TRP A 1 99 ? 0.691 5.603 -16.520 1.00 92.44 99 TRP A O 1
ATOM 760 N N . ASP A 1 100 ? 1.706 7.596 -16.603 1.00 90.00 100 ASP A N 1
ATOM 761 C CA . ASP A 1 100 ? 1.521 7.894 -18.024 1.00 90.00 100 ASP A CA 1
ATOM 762 C C . ASP A 1 100 ? 2.834 8.303 -18.719 1.00 90.00 100 ASP A C 1
ATOM 764 O O . ASP A 1 100 ? 2.843 8.561 -19.921 1.00 90.00 100 ASP A O 1
ATOM 768 N N . ASN A 1 101 ? 3.959 8.284 -17.995 1.00 92.19 101 ASN A N 1
ATOM 769 C CA . ASN A 1 101 ? 5.300 8.592 -18.504 1.00 92.19 101 ASN A CA 1
ATOM 770 C C . ASN A 1 101 ? 5.947 7.398 -19.234 1.00 92.19 101 ASN A C 1
ATOM 772 O O . ASN A 1 101 ? 7.050 6.964 -18.915 1.00 92.19 101 ASN A O 1
ATOM 776 N N . PHE A 1 102 ? 5.261 6.840 -20.224 1.00 94.62 102 PHE A N 1
ATOM 777 C CA . PHE A 1 102 ? 5.799 5.773 -21.064 1.00 94.62 102 PHE A CA 1
ATOM 778 C C . PHE A 1 102 ? 5.256 5.870 -22.486 1.00 94.62 102 PHE A C 1
ATOM 780 O O . PHE A 1 102 ? 4.209 6.467 -22.740 1.00 94.62 102 PHE A O 1
ATOM 787 N N . TYR A 1 103 ? 5.940 5.202 -23.408 1.00 94.88 103 TYR A N 1
ATOM 788 C CA . TYR A 1 103 ? 5.448 4.967 -24.757 1.00 94.88 103 TYR A CA 1
ATOM 789 C C . TYR A 1 103 ? 4.833 3.573 -24.835 1.00 94.88 103 TYR A C 1
ATOM 791 O O . TYR A 1 103 ? 5.452 2.581 -24.439 1.00 94.88 103 TYR A O 1
ATOM 799 N N . LEU A 1 104 ? 3.601 3.492 -25.334 1.00 95.62 104 LEU A N 1
ATOM 800 C CA . LEU A 1 104 ? 2.947 2.218 -25.604 1.00 95.62 104 LEU A CA 1
ATOM 801 C C . LEU A 1 104 ? 3.206 1.850 -27.058 1.00 95.62 104 LEU A C 1
ATOM 803 O O . LEU A 1 104 ? 2.780 2.562 -27.962 1.00 95.62 104 LEU A O 1
ATOM 807 N N . LEU A 1 105 ? 3.885 0.734 -27.284 1.00 94.69 105 LEU A N 1
ATOM 808 C CA . LEU A 1 105 ? 4.210 0.248 -28.613 1.00 94.69 105 LEU A CA 1
ATOM 809 C C . LEU A 1 105 ? 3.253 -0.875 -28.996 1.00 94.69 105 LEU A C 1
ATOM 811 O O . LEU A 1 105 ? 3.055 -1.813 -28.222 1.00 94.69 105 LEU A O 1
ATOM 815 N N . ARG A 1 106 ? 2.671 -0.796 -30.194 1.00 91.38 106 ARG A N 1
ATOM 816 C CA . ARG A 1 106 ? 1.928 -1.902 -30.806 1.00 91.38 106 ARG A CA 1
ATOM 817 C C . ARG A 1 106 ? 2.431 -2.150 -32.211 1.00 91.38 106 ARG A C 1
ATOM 819 O O . ARG A 1 106 ? 2.424 -1.235 -33.029 1.00 91.38 106 ARG A O 1
ATOM 826 N N . ALA A 1 107 ? 2.866 -3.378 -32.476 1.00 85.19 107 ALA A N 1
ATOM 827 C CA . ALA A 1 107 ? 3.470 -3.776 -33.745 1.00 85.19 107 ALA A CA 1
ATOM 828 C C . ALA A 1 107 ? 4.591 -2.815 -34.213 1.00 85.19 107 ALA A C 1
ATOM 830 O O . ALA A 1 107 ? 4.692 -2.507 -35.398 1.00 85.19 107 ALA A O 1
ATOM 831 N N . GLY A 1 108 ? 5.413 -2.323 -33.276 1.00 78.94 108 GLY A N 1
ATOM 832 C CA . GLY A 1 108 ? 6.533 -1.410 -33.557 1.00 78.94 108 GLY A CA 1
ATOM 833 C C . GLY A 1 108 ? 6.182 0.081 -33.683 1.00 78.94 108 GLY A C 1
ATOM 834 O O . GLY A 1 108 ? 7.087 0.897 -33.870 1.00 78.94 108 GLY A O 1
ATOM 835 N N . GLU A 1 109 ? 4.906 0.455 -33.542 1.00 87.88 109 GLU A N 1
ATOM 836 C CA . GLU A 1 109 ? 4.426 1.841 -33.640 1.00 87.88 109 GLU A CA 1
ATOM 837 C C . GLU A 1 109 ? 4.011 2.407 -32.278 1.00 87.88 109 GLU A C 1
ATOM 839 O O . GLU A 1 109 ? 3.430 1.702 -31.450 1.00 87.88 109 GLU A O 1
ATOM 844 N N . ASN A 1 110 ? 4.261 3.701 -32.055 1.00 90.31 110 ASN A N 1
ATOM 845 C CA . ASN A 1 110 ? 3.862 4.392 -30.828 1.00 90.31 110 ASN A CA 1
ATOM 846 C C . ASN A 1 110 ? 2.362 4.737 -30.842 1.00 90.31 110 ASN A C 1
ATOM 848 O O . ASN A 1 110 ? 1.867 5.418 -31.742 1.00 90.31 110 ASN A O 1
ATOM 852 N N . VAL A 1 111 ? 1.639 4.299 -29.814 1.00 90.81 111 VAL A N 1
ATOM 853 C CA . VAL A 1 111 ? 0.191 4.459 -29.666 1.00 90.81 111 VAL A CA 1
ATOM 854 C C . VAL A 1 111 ? -0.116 5.524 -28.618 1.00 90.81 111 VAL A C 1
ATOM 856 O O . VAL A 1 111 ? 0.490 5.572 -27.551 1.00 90.81 111 VAL A O 1
ATOM 859 N N . SER A 1 112 ? -1.118 6.363 -28.893 1.00 88.25 112 SER A N 1
ATOM 860 C CA . SER A 1 112 ? -1.598 7.346 -27.919 1.00 88.25 112 SER A CA 1
ATOM 861 C C . SER A 1 112 ? -2.203 6.671 -26.685 1.00 88.25 112 SER A C 1
ATOM 863 O O . SER A 1 112 ? -3.100 5.834 -26.789 1.00 88.25 112 SER A O 1
ATOM 865 N N . THR A 1 113 ? -1.752 7.098 -25.508 1.00 86.88 113 THR A N 1
ATOM 866 C CA . THR A 1 113 ? -2.216 6.618 -24.199 1.00 86.88 113 THR A CA 1
ATOM 867 C C . THR A 1 113 ? -3.271 7.525 -23.560 1.00 86.88 113 THR A C 1
ATOM 869 O O . THR A 1 113 ? -3.846 7.156 -22.543 1.00 86.88 113 THR A O 1
ATOM 872 N N . ALA A 1 114 ? -3.605 8.671 -24.169 1.00 83.44 114 ALA A N 1
ATOM 873 C CA . ALA A 1 114 ? -4.456 9.708 -23.567 1.00 83.44 114 ALA A CA 1
ATOM 874 C C . ALA A 1 114 ? -5.877 9.243 -23.185 1.00 83.44 114 ALA A C 1
ATOM 876 O O . ALA A 1 114 ? -6.523 9.850 -22.336 1.00 83.44 114 ALA A O 1
ATOM 877 N N . GLN A 1 115 ? -6.379 8.185 -23.826 1.00 80.94 115 GLN A N 1
ATOM 878 C CA . GLN A 1 115 ? -7.702 7.605 -23.559 1.00 80.94 115 GLN A CA 1
ATOM 879 C C . GLN A 1 115 ? -7.623 6.230 -22.878 1.00 80.94 115 GLN A C 1
ATOM 881 O O . GLN A 1 115 ? -8.653 5.602 -22.636 1.00 80.94 115 GLN A O 1
ATOM 886 N N . ILE A 1 116 ? -6.415 5.742 -22.586 1.00 84.00 116 ILE A N 1
ATOM 887 C CA . ILE A 1 116 ? -6.199 4.435 -21.973 1.00 84.00 116 ILE A CA 1
ATOM 888 C C . ILE A 1 116 ? -6.035 4.642 -20.475 1.00 84.00 116 ILE A C 1
ATOM 890 O O . ILE A 1 116 ? -5.139 5.348 -20.025 1.00 84.00 116 ILE A O 1
ATOM 894 N N . SER A 1 117 ? -6.893 3.997 -19.689 1.00 86.12 117 SER A N 1
ATOM 895 C CA . SER A 1 117 ? -6.725 3.972 -18.241 1.00 86.12 117 SER A CA 1
ATOM 896 C C . SER A 1 117 ? -5.478 3.151 -17.877 1.00 86.12 117 SER A C 1
ATOM 898 O O . SER A 1 117 ? -5.444 1.960 -18.210 1.00 86.12 117 SER A O 1
ATOM 900 N N . PRO A 1 118 ? -4.479 3.720 -17.169 1.00 87.12 118 PRO A N 1
ATOM 901 C CA . PRO A 1 118 ? -3.268 2.985 -16.801 1.00 87.12 118 PRO A CA 1
ATOM 902 C C . PRO A 1 118 ? -3.563 1.704 -16.012 1.00 87.12 118 PRO A C 1
ATOM 904 O O . PRO A 1 118 ? -2.944 0.675 -16.255 1.00 87.12 118 PRO A O 1
ATOM 907 N N . VAL A 1 119 ? -4.570 1.716 -15.129 1.00 87.62 119 VAL A N 1
ATOM 908 C CA . VAL A 1 119 ? -4.935 0.529 -14.337 1.00 87.62 119 VAL A CA 1
ATOM 909 C C . VAL A 1 119 ? -5.486 -0.613 -15.193 1.00 87.62 119 VAL A C 1
ATOM 911 O O . VAL A 1 119 ? -5.176 -1.772 -14.921 1.00 87.62 119 VAL A O 1
ATOM 914 N N . GLU A 1 120 ? -6.265 -0.314 -16.238 1.00 88.50 120 GLU A N 1
ATOM 915 C CA . GLU A 1 120 ? -6.757 -1.345 -17.160 1.00 88.50 120 GLU A CA 1
ATOM 916 C C . GLU A 1 120 ? -5.606 -1.915 -17.993 1.00 88.50 120 GLU A C 1
ATOM 918 O O . GLU A 1 120 ? -5.483 -3.133 -18.123 1.00 88.50 120 GLU A O 1
ATOM 923 N N . LEU A 1 121 ? -4.704 -1.049 -18.466 1.00 92.50 121 LEU A N 1
ATOM 924 C CA . LEU A 1 121 ? -3.496 -1.468 -19.174 1.00 92.50 121 LEU A CA 1
ATOM 925 C C . LEU A 1 121 ? -2.613 -2.373 -18.298 1.00 92.50 121 LEU A C 1
ATOM 927 O O . LEU A 1 121 ? -2.176 -3.432 -18.737 1.00 92.50 121 LEU A O 1
ATOM 931 N N . PHE A 1 122 ? -2.372 -2.013 -17.037 1.00 94.38 122 PHE A N 1
ATOM 932 C CA . PHE A 1 122 ? -1.554 -2.834 -16.139 1.00 94.38 122 PHE A CA 1
ATOM 933 C C . PHE A 1 122 ? -2.238 -4.146 -15.758 1.00 94.38 122 PHE A C 1
ATOM 935 O O . PHE A 1 122 ? -1.566 -5.159 -15.575 1.00 94.38 122 PHE A O 1
ATOM 942 N N . ARG A 1 123 ? -3.570 -4.160 -15.648 1.00 90.25 123 ARG A N 1
ATOM 943 C CA . ARG A 1 123 ? -4.316 -5.384 -15.345 1.00 90.25 123 ARG A CA 1
ATOM 944 C C . ARG A 1 123 ? -4.173 -6.432 -16.439 1.00 90.25 123 ARG A C 1
ATOM 946 O O . ARG A 1 123 ? -4.031 -7.610 -16.115 1.00 90.25 123 ARG A O 1
ATOM 953 N N . HIS A 1 124 ? -4.236 -6.011 -17.695 1.00 90.38 124 HIS A N 1
ATOM 954 C CA . HIS A 1 124 ? -4.177 -6.927 -18.824 1.00 90.38 124 HIS A CA 1
ATOM 955 C C . HIS A 1 124 ? -2.737 -7.181 -19.264 1.00 90.38 124 HIS A C 1
ATOM 957 O O . HIS A 1 124 ? -2.307 -8.329 -19.301 1.00 90.38 124 HIS A O 1
ATOM 963 N N . ASP A 1 125 ? -1.966 -6.132 -19.519 1.00 93.44 125 ASP A N 1
ATOM 964 C CA . ASP A 1 125 ? -0.698 -6.243 -20.233 1.00 93.44 125 ASP A CA 1
ATOM 965 C C . ASP A 1 125 ? 0.523 -6.239 -19.306 1.00 93.44 125 ASP A C 1
ATOM 967 O O . ASP A 1 125 ? 1.469 -7.000 -19.527 1.00 93.44 125 ASP A O 1
ATOM 971 N N . PHE A 1 126 ? 0.496 -5.453 -18.223 1.00 95.00 126 PHE A N 1
ATOM 972 C CA . PHE A 1 126 ? 1.666 -5.256 -17.352 1.00 95.00 126 PHE A CA 1
ATOM 973 C C . PHE A 1 126 ? 1.372 -5.466 -15.856 1.00 95.00 126 PHE A C 1
ATOM 975 O O . PHE A 1 126 ? 1.450 -4.516 -15.067 1.00 95.00 126 PHE A O 1
ATOM 982 N N . PRO A 1 127 ? 1.116 -6.716 -15.411 1.00 91.56 127 PRO A N 1
ATOM 983 C CA . PRO A 1 127 ? 0.762 -7.009 -14.019 1.00 91.56 127 PRO A CA 1
ATOM 984 C C . PRO A 1 127 ? 1.817 -6.577 -12.994 1.00 91.56 127 PRO A C 1
ATOM 986 O O . PRO A 1 127 ? 1.487 -6.351 -11.831 1.00 91.56 127 PRO A O 1
ATOM 989 N N . VAL A 1 128 ? 3.078 -6.436 -13.425 1.00 89.44 128 VAL A N 1
ATOM 990 C CA . VAL A 1 128 ? 4.178 -5.938 -12.587 1.00 89.44 128 VAL A CA 1
ATOM 991 C C . VAL A 1 128 ? 3.891 -4.539 -12.029 1.00 89.44 128 VAL A C 1
ATOM 993 O O . VAL A 1 128 ? 4.216 -4.272 -10.876 1.00 89.44 128 VAL A O 1
ATOM 996 N N . PHE A 1 129 ? 3.212 -3.683 -12.797 1.00 93.44 129 PHE A N 1
ATOM 997 C CA . PHE A 1 129 ? 2.838 -2.337 -12.363 1.00 93.44 129 PHE A CA 1
ATOM 998 C C . PHE A 1 129 ? 1.488 -2.298 -11.660 1.00 93.44 129 PHE A C 1
ATOM 1000 O O . PHE A 1 129 ? 1.252 -1.396 -10.866 1.00 93.44 129 PHE A O 1
ATOM 1007 N N . LEU A 1 130 ? 0.606 -3.280 -11.883 1.00 90.00 130 LEU A N 1
ATOM 1008 C CA . LEU A 1 130 ? -0.706 -3.303 -11.234 1.00 90.00 130 LEU A CA 1
ATOM 1009 C C . LEU A 1 130 ? -0.571 -3.379 -9.706 1.00 90.00 130 LEU A C 1
ATOM 1011 O O . LEU A 1 130 ? -1.301 -2.698 -8.987 1.00 90.00 130 LEU A O 1
ATOM 1015 N N . ALA A 1 131 ? 0.358 -4.201 -9.209 1.00 83.62 131 ALA A N 1
ATOM 1016 C CA . ALA A 1 131 ? 0.608 -4.322 -7.776 1.00 83.62 131 ALA A CA 1
ATOM 1017 C C . ALA A 1 131 ? 1.085 -2.990 -7.173 1.00 83.62 131 ALA A C 1
ATOM 1019 O O . ALA A 1 131 ? 0.519 -2.541 -6.179 1.00 83.62 131 ALA A O 1
ATOM 1020 N N . ALA A 1 132 ? 2.057 -2.339 -7.816 1.00 87.88 132 ALA A N 1
ATOM 1021 C CA . ALA A 1 132 ? 2.604 -1.055 -7.389 1.00 87.88 132 ALA A CA 1
ATOM 1022 C C . ALA A 1 132 ? 1.569 0.086 -7.488 1.00 87.88 132 ALA A C 1
ATOM 1024 O O . ALA A 1 132 ? 1.407 0.861 -6.548 1.00 87.88 132 ALA A O 1
ATOM 1025 N N . PHE A 1 133 ? 0.789 0.139 -8.571 1.00 88.75 133 PHE A N 1
ATOM 1026 C CA . PHE A 1 133 ? -0.297 1.105 -8.757 1.00 88.75 133 PHE A CA 1
ATOM 1027 C C . PHE A 1 133 ? -1.352 0.988 -7.654 1.00 88.75 133 PHE A C 1
ATOM 1029 O O . PHE A 1 133 ? -1.716 1.971 -7.006 1.00 88.75 133 PHE A O 1
ATOM 1036 N N . ASN A 1 134 ? -1.819 -0.238 -7.398 1.00 85.06 134 ASN A N 1
ATOM 1037 C CA . ASN A 1 134 ? -2.781 -0.483 -6.331 1.00 85.06 134 ASN A CA 1
ATOM 1038 C C . ASN A 1 134 ? -2.176 -0.143 -4.965 1.00 85.06 134 ASN A C 1
ATOM 1040 O O . ASN A 1 134 ? -2.845 0.493 -4.158 1.00 85.06 134 ASN A O 1
ATOM 1044 N N . GLN A 1 135 ? -0.912 -0.501 -4.718 1.00 83.44 135 GLN A N 1
ATOM 1045 C CA . GLN A 1 135 ? -0.208 -0.156 -3.483 1.00 83.44 135 GLN A CA 1
ATOM 1046 C C . GLN A 1 135 ? -0.166 1.358 -3.254 1.00 83.44 135 GLN A C 1
ATOM 1048 O O . GLN A 1 135 ? -0.482 1.798 -2.151 1.00 83.44 135 GLN A O 1
ATOM 1053 N N . GLN A 1 136 ? 0.173 2.155 -4.269 1.00 86.69 136 GLN A N 1
ATOM 1054 C CA . GLN A 1 136 ? 0.202 3.614 -4.149 1.00 86.69 136 GLN A CA 1
ATOM 1055 C C . GLN A 1 136 ? -1.187 4.167 -3.798 1.00 86.69 136 GLN A C 1
ATOM 1057 O O . GLN A 1 136 ? -1.309 5.014 -2.916 1.00 86.69 136 GLN A O 1
ATOM 1062 N N . ALA A 1 137 ? -2.251 3.660 -4.430 1.00 83.44 137 ALA A N 1
ATOM 1063 C CA . ALA A 1 137 ? -3.619 4.082 -4.126 1.00 83.44 137 ALA A CA 1
ATOM 1064 C C . ALA A 1 137 ? -4.035 3.737 -2.684 1.00 83.44 137 ALA A C 1
ATOM 1066 O O . ALA A 1 137 ? -4.678 4.551 -2.015 1.00 83.44 137 ALA A O 1
ATOM 1067 N N . VAL A 1 138 ? -3.651 2.552 -2.195 1.00 85.81 138 VAL A N 1
ATOM 1068 C CA . VAL A 1 138 ? -3.861 2.136 -0.798 1.00 85.81 138 VAL A CA 1
ATOM 1069 C C . VAL A 1 138 ? -3.092 3.047 0.150 1.00 85.81 138 VAL A C 1
ATOM 1071 O O . VAL A 1 138 ? -3.666 3.567 1.104 1.00 85.81 138 VAL A O 1
ATOM 1074 N N . GLN A 1 139 ? -1.816 3.294 -0.140 1.00 86.62 139 GLN A N 1
ATOM 1075 C CA . GLN A 1 139 ? -0.958 4.134 0.683 1.00 86.62 139 GLN A CA 1
ATOM 1076 C C . GLN A 1 139 ? -1.439 5.582 0.728 1.00 86.62 139 GLN A C 1
ATOM 1078 O O . GLN A 1 139 ? -1.405 6.187 1.794 1.00 86.62 139 GLN A O 1
ATOM 1083 N N . ARG A 1 140 ? -1.955 6.117 -0.384 1.00 88.56 140 ARG A N 1
ATOM 1084 C CA . ARG A 1 140 ? -2.536 7.461 -0.431 1.00 88.56 140 ARG A CA 1
ATOM 1085 C C . ARG A 1 140 ? -3.755 7.576 0.479 1.00 88.56 140 ARG A C 1
ATOM 1087 O O . ARG A 1 140 ? -3.780 8.456 1.324 1.00 88.56 140 ARG A O 1
ATOM 1094 N N . ARG A 1 141 ? -4.725 6.659 0.376 1.00 90.38 141 ARG A N 1
ATOM 1095 C CA . ARG A 1 141 ? -5.931 6.679 1.233 1.00 90.38 141 ARG A CA 1
ATOM 1096 C C . ARG A 1 141 ? -5.606 6.460 2.706 1.00 90.38 141 ARG A C 1
ATOM 1098 O O . ARG A 1 141 ? -6.209 7.075 3.582 1.00 90.38 141 ARG A O 1
ATOM 1105 N N . PHE A 1 142 ? -4.652 5.576 2.989 1.00 93.25 142 PHE A N 1
ATOM 1106 C CA . PHE A 1 142 ? -4.181 5.382 4.353 1.00 93.25 142 PHE A CA 1
ATOM 1107 C C . PHE A 1 142 ? -3.467 6.633 4.873 1.00 93.25 142 PHE A C 1
ATOM 1109 O O . PHE A 1 142 ? -3.701 7.023 6.011 1.00 93.25 142 PHE A O 1
ATOM 1116 N N . GLY A 1 143 ? -2.681 7.304 4.027 1.00 92.81 143 GLY A N 1
ATOM 1117 C CA . GLY A 1 143 ? -2.066 8.597 4.317 1.00 92.81 143 GLY A CA 1
ATOM 1118 C C . GLY A 1 143 ? -3.086 9.701 4.587 1.00 92.81 143 GLY A C 1
ATOM 1119 O O . GLY A 1 143 ? -2.978 10.365 5.607 1.00 92.81 143 GLY A O 1
ATOM 1120 N N . GLU A 1 144 ? -4.140 9.813 3.774 1.00 93.88 144 GLU A N 1
ATOM 1121 C CA . GLU A 1 144 ? -5.252 10.750 4.002 1.00 93.88 144 GLU A CA 1
ATOM 1122 C C . GLU A 1 144 ? -5.893 10.535 5.386 1.00 93.88 144 GLU A C 1
ATOM 1124 O O . GLU A 1 144 ? -6.182 11.494 6.098 1.00 93.88 144 GLU A O 1
ATOM 1129 N N . LEU A 1 145 ? -6.068 9.278 5.822 1.00 96.44 145 LEU A N 1
ATOM 1130 C CA . LEU A 1 145 ? -6.541 8.983 7.180 1.00 96.44 145 LEU A CA 1
ATOM 1131 C C . LEU A 1 145 ? -5.536 9.415 8.257 1.00 96.44 145 LEU A C 1
ATOM 1133 O O . LEU A 1 145 ? -5.946 9.914 9.305 1.00 96.44 145 LEU A O 1
ATOM 1137 N N . ILE A 1 146 ? -4.241 9.201 8.022 1.00 96.94 146 ILE A N 1
ATOM 1138 C CA . ILE A 1 146 ? -3.195 9.672 8.930 1.00 96.94 146 ILE A CA 1
ATOM 1139 C C . ILE A 1 146 ? -3.225 11.199 9.028 1.00 96.94 146 ILE A C 1
ATOM 1141 O O . ILE A 1 146 ? -3.193 11.695 10.145 1.00 96.94 146 ILE A O 1
ATOM 1145 N N . ASP A 1 147 ? -3.401 11.932 7.930 1.00 95.75 147 ASP A N 1
ATOM 1146 C CA . ASP A 1 147 ? -3.506 13.397 7.929 1.00 95.75 147 ASP A CA 1
ATOM 1147 C C . ASP A 1 147 ? -4.761 13.906 8.657 1.00 95.75 147 ASP A C 1
ATOM 1149 O O . ASP A 1 147 ? -4.703 14.920 9.351 1.00 95.75 147 ASP A O 1
ATOM 1153 N N . ILE A 1 148 ? -5.887 13.185 8.553 1.00 95.88 148 ILE A N 1
ATOM 1154 C CA . ILE A 1 148 ? -7.127 13.494 9.291 1.00 95.88 148 ILE A CA 1
ATOM 1155 C C . ILE A 1 148 ? -6.918 13.381 10.811 1.00 95.88 148 ILE A C 1
ATOM 1157 O O . ILE A 1 148 ? -7.500 14.155 11.567 1.00 95.88 148 ILE A O 1
ATOM 1161 N N . ILE A 1 149 ? -6.131 12.402 11.269 1.00 96.94 149 ILE A N 1
ATOM 1162 C CA . ILE A 1 149 ? -5.886 12.147 12.701 1.00 96.94 149 ILE A CA 1
ATOM 1163 C C . ILE A 1 149 ? -4.725 13.005 13.224 1.00 96.94 149 ILE A C 1
ATOM 1165 O O . ILE A 1 149 ? -4.774 13.531 14.332 1.00 96.94 149 ILE A O 1
ATOM 1169 N N . LEU A 1 150 ? -3.66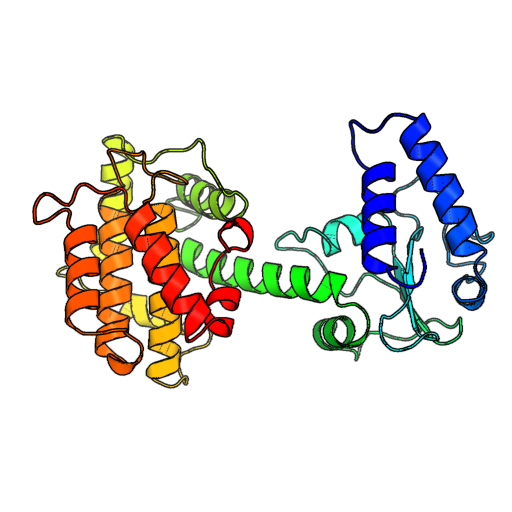0 13.107 12.437 1.00 95.88 150 LEU A N 1
ATOM 1170 C CA . LEU A 1 150 ? -2.384 13.729 12.760 1.00 95.88 150 LEU A CA 1
ATOM 1171 C C . LEU A 1 150 ? -2.153 14.864 11.764 1.00 95.88 150 LEU A C 1
ATOM 1173 O O . LEU A 1 150 ? -1.476 14.662 10.757 1.00 95.88 150 LEU A O 1
ATOM 1177 N N . SER A 1 151 ? -2.699 16.051 12.040 1.00 90.75 151 SER A N 1
ATOM 1178 C CA . SER A 1 151 ? -2.536 17.190 11.130 1.00 90.75 151 SER A CA 1
ATOM 1179 C C . SER A 1 151 ? -1.050 17.471 10.875 1.00 90.75 151 SER A C 1
ATOM 1181 O O . SER A 1 151 ? -0.215 17.440 11.787 1.00 90.75 151 SER A O 1
ATOM 1183 N N . THR A 1 152 ? -0.692 17.730 9.619 1.00 89.06 152 THR A N 1
ATOM 1184 C CA . THR A 1 152 ? 0.701 18.006 9.238 1.00 89.06 152 THR A CA 1
ATOM 1185 C C . THR A 1 152 ? 1.215 19.314 9.843 1.00 89.06 152 THR A C 1
ATOM 1187 O O . THR A 1 152 ? 2.413 19.441 10.093 1.00 89.06 152 THR A O 1
ATOM 1190 N N . GLU A 1 153 ? 0.313 20.251 10.144 1.00 91.44 153 GLU A N 1
ATOM 1191 C CA . GLU A 1 153 ? 0.621 21.550 10.747 1.00 91.44 153 GLU A CA 1
ATOM 1192 C C . GLU A 1 153 ? 0.917 21.454 12.252 1.00 91.44 153 GLU A C 1
ATOM 1194 O O . GLU A 1 153 ? 1.879 22.057 12.726 1.00 91.44 153 GLU A O 1
ATOM 1199 N N . GLU A 1 154 ? 0.142 20.673 13.013 1.00 92.31 154 GLU A N 1
ATOM 1200 C CA . GLU A 1 154 ? 0.279 20.602 14.479 1.00 92.31 154 GLU A CA 1
ATOM 1201 C C . GLU A 1 154 ? 1.101 19.389 14.936 1.00 92.31 154 GLU A C 1
ATOM 1203 O O . GLU A 1 154 ? 1.744 19.405 15.993 1.00 92.31 154 GLU A O 1
ATOM 1208 N N . HIS A 1 155 ? 1.095 18.308 14.154 1.00 94.94 155 HIS A N 1
ATOM 1209 C CA . HIS A 1 155 ? 1.679 17.018 14.520 1.00 94.94 155 HIS A CA 1
ATOM 1210 C C . HIS A 1 155 ? 2.626 16.453 13.456 1.00 94.94 155 HIS A C 1
ATOM 1212 O O . HIS A 1 155 ? 2.886 15.250 13.468 1.00 94.94 155 HIS A O 1
ATOM 1218 N N . GLY A 1 156 ? 3.205 17.306 12.602 1.00 95.00 156 GLY A N 1
ATOM 1219 C CA . GLY A 1 156 ? 4.023 16.914 11.444 1.00 95.00 156 GLY A CA 1
ATOM 1220 C C . GLY A 1 156 ? 5.084 15.838 11.708 1.00 95.00 156 GLY A C 1
ATOM 1221 O O . GLY A 1 156 ? 5.223 14.911 10.918 1.00 95.00 156 GLY A O 1
ATOM 1222 N N . GLU A 1 157 ? 5.782 15.888 12.846 1.00 96.50 157 GLU A N 1
ATOM 1223 C CA . GLU A 1 157 ? 6.747 14.843 13.223 1.00 96.50 157 GLU A CA 1
ATOM 1224 C C . GLU A 1 157 ? 6.086 13.464 13.419 1.00 96.50 157 GLU A C 1
ATOM 1226 O O . GLU A 1 157 ? 6.543 12.476 12.846 1.00 96.50 157 GLU A O 1
ATOM 1231 N N . LEU A 1 158 ? 4.999 13.383 14.201 1.00 97.19 158 LEU A N 1
ATOM 1232 C CA . LEU A 1 158 ? 4.273 12.123 14.399 1.00 97.19 158 LEU A CA 1
ATOM 1233 C C . LEU A 1 158 ? 3.617 11.669 13.099 1.00 97.19 158 LEU A C 1
ATOM 1235 O O . LEU A 1 158 ? 3.689 10.490 12.773 1.00 97.19 158 LEU A O 1
ATOM 1239 N N . ASN A 1 159 ? 3.022 12.591 12.341 1.00 97.69 159 ASN A N 1
ATOM 1240 C CA . ASN A 1 159 ? 2.453 12.292 11.031 1.00 97.69 159 ASN A CA 1
ATOM 1241 C C . ASN A 1 159 ? 3.488 11.570 10.144 1.00 97.69 159 ASN A C 1
ATOM 1243 O O . ASN A 1 159 ? 3.249 10.443 9.705 1.00 97.69 159 ASN A O 1
ATOM 1247 N N . GLN A 1 160 ? 4.687 12.141 9.994 1.00 95.56 160 GLN A N 1
ATOM 1248 C CA . GLN A 1 160 ? 5.765 11.537 9.209 1.00 95.56 160 GLN A CA 1
ATOM 1249 C C . GLN A 1 160 ? 6.225 10.186 9.764 1.00 95.56 160 GLN A C 1
ATOM 1251 O O . GLN A 1 160 ? 6.475 9.267 8.985 1.00 95.56 160 GLN A O 1
ATOM 1256 N N . GLN A 1 161 ? 6.316 10.027 11.089 1.00 97.25 161 GLN A N 1
ATOM 1257 C CA . GLN A 1 161 ? 6.673 8.745 11.707 1.00 97.25 161 GLN A CA 1
ATOM 1258 C C . GLN A 1 161 ? 5.633 7.653 11.410 1.00 97.25 161 GLN A C 1
ATOM 1260 O O . GLN A 1 161 ? 6.014 6.518 11.110 1.00 97.25 161 GLN A O 1
ATOM 1265 N N . PHE A 1 162 ? 4.337 7.984 11.440 1.00 97.69 162 PHE A N 1
ATOM 1266 C CA . PHE A 1 162 ? 3.258 7.064 11.069 1.00 97.69 162 PHE A CA 1
ATOM 1267 C C . PHE A 1 162 ? 3.363 6.679 9.593 1.00 97.69 162 PHE A C 1
ATOM 1269 O O . PHE A 1 162 ? 3.474 5.493 9.286 1.00 97.69 162 PHE A O 1
ATOM 1276 N N . ILE A 1 163 ? 3.450 7.656 8.685 1.00 94.31 163 ILE A N 1
ATOM 1277 C CA . ILE A 1 163 ? 3.610 7.390 7.247 1.00 94.31 163 ILE A CA 1
ATOM 1278 C C . ILE A 1 163 ? 4.853 6.532 6.971 1.00 94.31 163 ILE A C 1
ATOM 1280 O O . ILE A 1 163 ? 4.759 5.525 6.268 1.00 94.31 163 ILE A O 1
ATOM 1284 N N . ALA A 1 164 ? 6.007 6.862 7.556 1.00 93.25 164 ALA A N 1
ATOM 1285 C CA . ALA A 1 164 ? 7.253 6.125 7.347 1.00 93.25 164 ALA A CA 1
ATOM 1286 C C . ALA A 1 164 ? 7.156 4.661 7.805 1.00 93.25 164 ALA A C 1
ATOM 1288 O O . ALA A 1 164 ? 7.643 3.761 7.117 1.00 93.25 164 ALA A O 1
ATOM 1289 N N . ALA A 1 165 ? 6.481 4.396 8.926 1.00 95.44 165 ALA A N 1
ATOM 1290 C CA . ALA A 1 165 ? 6.280 3.042 9.433 1.00 95.44 165 ALA A CA 1
ATOM 1291 C C . ALA A 1 165 ? 5.478 2.140 8.472 1.00 95.44 165 ALA A C 1
ATOM 1293 O O . ALA A 1 165 ? 5.678 0.925 8.489 1.00 95.44 165 ALA A O 1
ATOM 1294 N N . THR A 1 166 ? 4.635 2.701 7.596 1.00 93.25 166 THR A N 1
ATOM 1295 C CA . THR A 1 166 ? 3.872 1.923 6.595 1.00 93.25 166 THR A CA 1
ATOM 1296 C C . THR A 1 166 ? 4.747 1.276 5.515 1.00 93.25 166 THR A C 1
ATOM 1298 O O . THR A 1 166 ? 4.328 0.307 4.883 1.00 93.25 166 THR A O 1
ATOM 1301 N N . ASN A 1 167 ? 5.980 1.761 5.336 1.00 87.69 167 ASN A N 1
ATOM 1302 C CA . ASN A 1 167 ? 6.924 1.275 4.324 1.00 87.69 167 ASN A CA 1
ATOM 1303 C C . ASN A 1 167 ? 7.830 0.140 4.818 1.00 87.69 167 ASN A C 1
ATOM 1305 O O . ASN A 1 167 ? 8.655 -0.369 4.061 1.00 87.69 167 ASN A O 1
ATOM 1309 N N . GLN A 1 168 ? 7.706 -0.261 6.084 1.00 88.19 168 GLN A N 1
ATOM 1310 C CA . GLN A 1 168 ? 8.624 -1.204 6.715 1.00 88.19 168 GLN A CA 1
ATOM 1311 C C . GLN A 1 168 ? 7.904 -2.191 7.631 1.00 88.19 168 GLN A C 1
ATOM 1313 O O . GLN A 1 168 ? 6.892 -1.882 8.253 1.00 88.19 168 GLN A O 1
ATOM 1318 N N . LYS A 1 169 ? 8.456 -3.404 7.738 1.00 91.25 169 LYS A N 1
ATOM 1319 C CA . LYS A 1 169 ? 7.954 -4.452 8.647 1.00 91.25 169 LYS A CA 1
ATOM 1320 C C . LYS A 1 169 ? 8.257 -4.163 10.112 1.00 91.25 169 LYS A C 1
ATOM 1322 O O . LYS A 1 169 ? 7.524 -4.611 10.989 1.00 91.25 169 LYS A O 1
ATOM 1327 N N . HIS A 1 170 ? 9.350 -3.448 10.358 1.00 93.50 170 HIS A N 1
ATOM 1328 C CA . HIS A 1 170 ? 9.836 -3.123 11.687 1.00 93.50 170 HIS A CA 1
ATOM 1329 C C . HIS A 1 170 ? 10.198 -1.648 11.754 1.00 93.50 170 HIS A C 1
ATOM 1331 O O . HIS A 1 170 ? 10.795 -1.123 10.819 1.00 93.50 170 HIS A O 1
ATOM 1337 N N . SER A 1 171 ? 9.859 -1.004 12.866 1.00 96.12 171 SER A N 1
ATOM 1338 C CA . SER A 1 171 ? 10.246 0.371 13.162 1.00 96.12 171 SER A CA 1
ATOM 1339 C C . SER A 1 171 ? 11.223 0.399 14.331 1.00 96.12 171 SER A C 1
ATOM 1341 O O . SER A 1 171 ? 11.027 -0.273 15.348 1.00 96.12 171 SER A O 1
ATOM 1343 N N . THR A 1 172 ? 12.272 1.206 14.188 1.00 95.94 172 THR A N 1
ATOM 1344 C CA . THR A 1 172 ? 13.187 1.556 15.282 1.00 95.94 172 THR A CA 1
ATOM 1345 C C . THR A 1 172 ? 12.587 2.610 16.212 1.00 95.94 172 THR A C 1
ATOM 1347 O O . THR A 1 172 ? 12.974 2.681 17.375 1.00 95.94 172 THR A O 1
ATOM 1350 N N . VAL A 1 173 ? 11.620 3.398 15.728 1.00 97.38 173 VAL A N 1
ATOM 1351 C CA . VAL A 1 173 ? 10.861 4.371 16.523 1.00 97.38 173 VAL A CA 1
ATOM 1352 C C . VAL A 1 173 ? 9.846 3.635 17.385 1.00 97.38 173 VAL A C 1
ATOM 1354 O O . VAL A 1 173 ? 9.059 2.847 16.855 1.00 97.38 173 VAL A O 1
ATOM 1357 N N . LYS A 1 174 ? 9.848 3.924 18.690 1.00 97.06 174 LYS A N 1
ATOM 1358 C CA . LYS A 1 174 ? 8.927 3.390 19.701 1.00 97.06 174 LYS A CA 1
ATOM 1359 C C . LYS A 1 174 ? 8.260 4.550 20.435 1.00 97.06 174 LYS A C 1
ATOM 1361 O O . LYS A 1 174 ? 8.955 5.476 20.829 1.00 97.06 174 LYS A O 1
ATOM 1366 N N . LEU A 1 175 ? 6.940 4.492 20.607 1.00 97.31 175 LEU A N 1
ATOM 1367 C CA . LEU A 1 175 ? 6.118 5.585 21.151 1.00 97.31 175 LEU A CA 1
ATOM 1368 C C . LEU A 1 175 ? 5.507 5.192 22.504 1.00 97.31 175 LEU A C 1
ATOM 1370 O O . LEU A 1 175 ? 4.290 5.224 22.681 1.00 97.31 175 LEU A O 1
ATOM 1374 N N . ILE A 1 176 ? 6.363 4.748 23.425 1.00 94.75 176 ILE A N 1
ATOM 1375 C CA . ILE A 1 176 ? 5.971 4.206 24.740 1.00 94.75 176 ILE A CA 1
ATOM 1376 C C . ILE A 1 176 ? 6.492 5.031 25.922 1.00 94.75 176 ILE A C 1
ATOM 1378 O O . ILE A 1 176 ? 6.101 4.781 27.054 1.00 94.75 176 ILE A O 1
ATOM 1382 N N . ASP A 1 177 ? 7.374 6.004 25.685 1.00 95.88 177 ASP A N 1
ATOM 1383 C CA . ASP A 1 177 ? 7.807 6.923 26.735 1.00 95.88 177 ASP A CA 1
ATOM 1384 C C . ASP A 1 177 ? 6.671 7.877 27.140 1.00 95.88 177 ASP A C 1
ATOM 1386 O O . ASP A 1 177 ? 5.748 8.134 26.363 1.00 95.88 177 ASP A O 1
ATOM 1390 N N . ASP A 1 178 ? 6.758 8.439 28.347 1.00 95.69 178 ASP A N 1
ATOM 1391 C CA . ASP A 1 178 ? 5.706 9.284 28.924 1.00 95.69 178 ASP A CA 1
ATOM 1392 C C . ASP A 1 178 ? 5.311 10.468 28.022 1.00 95.69 178 ASP A C 1
ATOM 1394 O O . ASP A 1 178 ? 4.134 10.835 27.957 1.00 95.69 178 ASP A O 1
ATOM 1398 N N . ALA A 1 179 ? 6.270 11.063 27.300 1.00 97.38 179 ALA A N 1
ATOM 1399 C CA . ALA A 1 179 ? 5.995 12.187 26.410 1.00 97.38 179 ALA A CA 1
ATOM 1400 C C . ALA A 1 179 ? 5.231 11.730 25.160 1.00 97.38 179 ALA A C 1
ATOM 1402 O O . ALA A 1 179 ? 4.229 12.352 24.794 1.00 97.38 179 ALA A O 1
ATOM 1403 N N . SER A 1 180 ? 5.649 10.620 24.546 1.00 97.25 180 SER A N 1
ATOM 1404 C CA . SER A 1 180 ? 4.927 9.995 23.431 1.00 97.25 180 SER A CA 1
ATOM 1405 C C . SER A 1 180 ? 3.516 9.564 23.826 1.00 97.25 180 SER A C 1
ATOM 1407 O O . SER A 1 180 ? 2.565 9.850 23.097 1.00 97.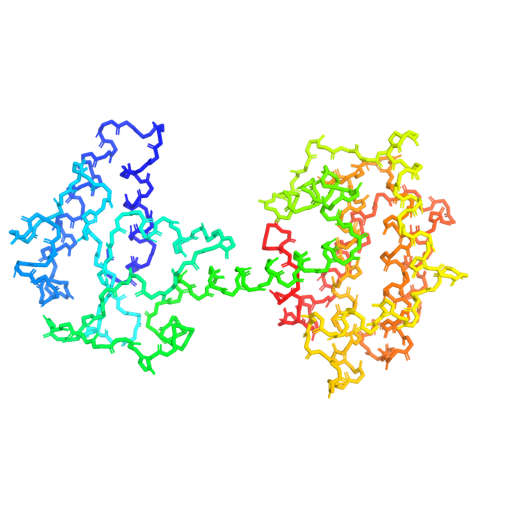25 180 SER A O 1
ATOM 1409 N N . VAL A 1 181 ? 3.356 8.924 24.989 1.00 96.25 181 VAL A N 1
ATOM 1410 C CA . VAL A 1 181 ? 2.046 8.489 25.496 1.00 96.25 181 VAL A CA 1
ATOM 1411 C C . VAL A 1 181 ? 1.132 9.692 25.708 1.00 96.25 181 VAL A C 1
ATOM 1413 O O . VAL A 1 181 ? 0.025 9.701 25.180 1.00 96.25 181 VAL A O 1
ATOM 1416 N N . SER A 1 182 ? 1.604 10.737 26.395 1.00 97.69 182 SER A N 1
ATOM 1417 C CA . SER A 1 182 ? 0.836 11.971 26.611 1.00 97.69 182 SER A CA 1
ATOM 1418 C C . SER A 1 182 ? 0.397 12.622 25.292 1.00 97.69 182 SER A C 1
ATOM 1420 O O . SER A 1 182 ? -0.773 12.975 25.120 1.00 97.69 182 SER A O 1
ATOM 1422 N N . ARG A 1 183 ? 1.314 12.709 24.317 1.00 97.69 183 ARG A N 1
ATOM 1423 C CA . ARG A 1 183 ? 1.036 13.277 22.992 1.00 97.69 183 ARG A CA 1
ATOM 1424 C C . ARG A 1 183 ? -0.019 12.464 22.245 1.00 97.69 183 ARG A C 1
ATOM 1426 O O . ARG A 1 183 ? -0.990 13.042 21.767 1.00 97.69 183 ARG A O 1
ATOM 1433 N N . LEU A 1 184 ? 0.121 11.140 22.188 1.00 98.06 184 LEU A N 1
ATOM 1434 C CA . LEU A 1 184 ? -0.860 10.272 21.532 1.00 98.06 184 LEU A CA 1
ATOM 1435 C C . LEU A 1 184 ? -2.233 10.349 22.213 1.00 98.06 184 LEU A C 1
ATOM 1437 O O . LEU A 1 184 ? -3.238 10.496 21.526 1.00 98.06 184 LEU A O 1
ATOM 1441 N N . THR A 1 185 ? -2.293 10.324 23.543 1.00 96.94 185 THR A N 1
ATOM 1442 C CA . THR A 1 185 ? -3.550 10.478 24.290 1.00 96.94 185 THR A CA 1
ATOM 1443 C C . THR A 1 185 ? -4.254 11.790 23.931 1.00 96.94 185 THR A C 1
ATOM 1445 O O . THR A 1 185 ? -5.434 11.780 23.595 1.00 96.94 185 THR A O 1
ATOM 1448 N N . SER A 1 186 ? -3.523 12.912 23.881 1.00 97.44 186 SER A N 1
ATOM 1449 C CA . SER A 1 186 ? -4.101 14.216 23.514 1.00 97.44 186 SER A CA 1
ATOM 1450 C C . SER A 1 186 ? -4.695 14.270 22.098 1.00 97.44 186 SER A C 1
ATOM 1452 O O . SER A 1 186 ? -5.587 15.073 21.841 1.00 97.44 186 SER A O 1
ATOM 1454 N N . ILE A 1 187 ? -4.222 13.399 21.202 1.00 98.00 187 ILE A N 1
ATOM 1455 C CA . ILE A 1 187 ? -4.642 13.322 19.799 1.00 98.00 187 ILE A CA 1
ATOM 1456 C C . ILE A 1 187 ? -5.846 12.393 19.636 1.00 98.00 187 ILE A C 1
ATOM 1458 O O . ILE A 1 187 ? -6.808 12.731 18.951 1.00 98.00 187 ILE A O 1
ATOM 1462 N N . PHE A 1 188 ? -5.794 11.207 20.243 1.00 98.19 188 PHE A N 1
ATOM 1463 C CA . PHE A 1 188 ? -6.781 10.156 20.000 1.00 98.19 188 PHE A CA 1
ATOM 1464 C C . PHE A 1 188 ? -7.992 10.231 20.935 1.00 98.19 188 PHE A C 1
ATOM 1466 O O . PHE A 1 188 ? -9.092 9.911 20.489 1.00 98.19 188 PHE A O 1
ATOM 1473 N N . ASP A 1 189 ? -7.845 10.686 22.183 1.00 96.94 189 ASP A N 1
ATOM 1474 C CA . ASP A 1 189 ? -8.968 10.763 23.131 1.00 96.94 189 ASP A CA 1
ATOM 1475 C C . ASP A 1 189 ? -10.141 11.618 22.611 1.00 96.94 189 ASP A C 1
ATOM 1477 O O . ASP A 1 189 ? -11.288 11.171 22.706 1.00 96.94 189 ASP A O 1
ATOM 1481 N N . PRO A 1 190 ? -9.921 12.798 21.987 1.00 97.56 190 PRO A N 1
ATOM 1482 C CA . PRO A 1 190 ? -11.013 13.587 21.409 1.00 97.56 190 PRO A CA 1
ATOM 1483 C C . PRO A 1 190 ? -11.763 12.871 20.276 1.00 97.56 190 PRO A C 1
ATOM 1485 O O . PRO A 1 190 ? -12.932 13.164 20.017 1.00 97.56 190 PRO A O 1
ATOM 1488 N N . LEU A 1 191 ? -11.109 11.924 19.597 1.00 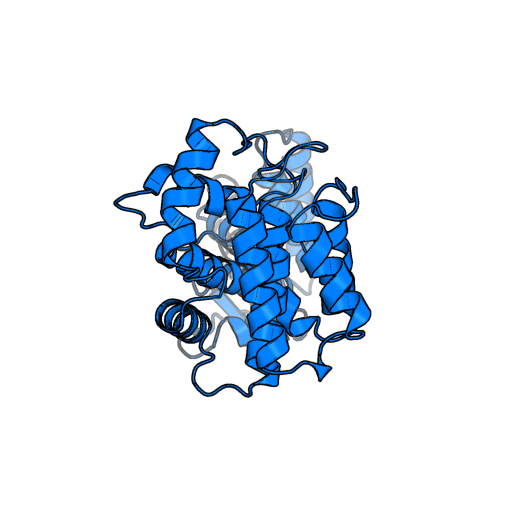98.19 191 LEU A N 1
ATOM 1489 C CA . LEU A 1 191 ? -11.717 11.114 18.540 1.00 98.19 191 LEU A CA 1
ATOM 1490 C C . LEU A 1 191 ? -12.578 9.980 19.108 1.00 98.19 191 LEU A C 1
ATOM 1492 O O . LEU A 1 191 ? -13.344 9.374 18.353 1.00 98.19 191 LEU A O 1
ATOM 1496 N N . LEU A 1 192 ? -12.458 9.707 20.412 1.00 97.81 192 LEU A N 1
ATOM 1497 C CA . LEU A 1 192 ? -13.028 8.558 21.107 1.00 97.81 192 LEU A CA 1
ATOM 1498 C C . LEU A 1 192 ? -13.873 8.958 22.339 1.00 97.81 192 LEU A C 1
ATOM 1500 O O . LEU A 1 192 ? -13.592 8.492 23.449 1.00 97.81 192 LEU A O 1
ATOM 1504 N N . PRO A 1 193 ? -14.910 9.810 22.204 1.00 95.69 193 PRO A N 1
ATOM 1505 C CA . PRO A 1 193 ? -15.771 10.162 23.330 1.00 95.69 193 PRO A CA 1
ATOM 1506 C C . PRO A 1 193 ? -16.378 8.901 23.961 1.00 95.69 193 PRO A C 1
ATOM 1508 O O . PRO A 1 193 ? -16.957 8.062 23.272 1.00 95.69 193 PRO A O 1
ATOM 1511 N N . GLU A 1 194 ? -16.216 8.762 25.281 1.00 92.81 194 GLU A N 1
ATOM 1512 C CA . GLU A 1 194 ? -16.633 7.575 26.051 1.00 92.81 194 GLU A CA 1
ATOM 1513 C C . GLU A 1 194 ? -16.007 6.254 25.553 1.00 92.81 194 GLU A C 1
ATOM 1515 O O . GLU A 1 194 ? -16.583 5.179 25.716 1.00 92.81 194 GLU A O 1
ATOM 1520 N N . GLY A 1 195 ? -14.824 6.324 24.932 1.00 91.88 195 GLY A N 1
ATOM 1521 C CA . GLY A 1 195 ? -14.115 5.166 24.382 1.00 91.88 195 GLY A CA 1
ATOM 1522 C C . GLY A 1 195 ? -14.666 4.664 23.045 1.00 91.88 195 GLY A C 1
ATOM 1523 O O . GLY A 1 195 ? -14.206 3.640 22.550 1.00 91.88 195 GLY A O 1
ATOM 1524 N N . LYS A 1 196 ? -15.630 5.366 22.435 1.00 96.31 196 LYS A N 1
ATOM 1525 C CA . LYS A 1 196 ? -16.238 4.982 21.153 1.00 96.31 196 LYS A CA 1
ATOM 1526 C C . LYS A 1 196 ? -15.848 5.927 20.037 1.00 96.31 196 LYS A C 1
ATOM 1528 O O . LYS A 1 196 ? -15.748 7.129 20.245 1.00 96.31 196 LYS A O 1
ATOM 1533 N N . LEU A 1 197 ? -15.723 5.391 18.825 1.00 98.12 197 LEU A N 1
ATOM 1534 C CA . LEU A 1 197 ? -15.412 6.180 17.636 1.00 98.12 197 LEU A CA 1
ATOM 1535 C C . LEU A 1 197 ? -16.431 7.315 17.458 1.00 98.12 197 LEU A C 1
ATOM 1537 O O . LEU A 1 197 ? -17.631 7.056 17.311 1.00 98.12 197 LEU A O 1
ATOM 1541 N N . SER A 1 198 ? -15.962 8.566 17.467 1.00 98.25 198 SER A N 1
ATOM 1542 C CA . SER A 1 198 ? -16.865 9.710 17.367 1.00 98.25 198 SER A CA 1
ATOM 1543 C C . SER A 1 198 ? -17.636 9.677 16.037 1.00 98.25 198 SER A C 1
ATOM 1545 O O . SER A 1 198 ? -17.066 9.328 14.995 1.00 98.25 198 SER A O 1
ATOM 1547 N N . PRO A 1 199 ? -18.926 10.063 16.016 1.00 97.88 199 PRO A N 1
ATOM 1548 C CA . PRO A 1 199 ? -19.707 10.055 14.780 1.00 97.88 199 PRO A CA 1
ATOM 1549 C C . PRO A 1 199 ? -19.116 10.947 13.682 1.00 97.88 199 PRO A C 1
ATOM 1551 O O . PRO A 1 199 ? -19.151 10.572 12.513 1.00 97.88 199 PRO A O 1
ATOM 1554 N N . ALA A 1 200 ? -18.553 12.103 14.051 1.00 97.88 200 ALA A N 1
ATOM 1555 C CA . ALA A 1 200 ? -17.914 13.017 13.106 1.00 97.88 200 ALA A CA 1
ATOM 1556 C C . ALA A 1 200 ? -16.667 12.384 12.475 1.00 97.88 200 ALA A C 1
ATOM 1558 O O . ALA A 1 200 ? -16.525 12.372 11.254 1.00 97.88 200 ALA A O 1
ATOM 1559 N N . HIS A 1 201 ? -15.809 11.773 13.297 1.00 98.19 201 HIS A N 1
ATOM 1560 C CA . HIS A 1 201 ? -14.610 11.099 12.807 1.00 98.19 201 HIS A CA 1
ATOM 1561 C C . HIS A 1 201 ? -14.941 9.876 11.947 1.00 98.19 201 HIS A C 1
ATOM 1563 O O . HIS A 1 201 ? -14.331 9.662 10.901 1.00 98.19 201 HIS A O 1
ATOM 1569 N N . TYR A 1 202 ? -15.979 9.117 12.310 1.00 98.44 202 TYR A N 1
ATOM 1570 C CA . TYR A 1 202 ? -16.489 8.034 11.470 1.00 98.44 202 TYR A CA 1
ATOM 1571 C C . TYR A 1 202 ? -16.871 8.519 10.059 1.00 98.44 202 TYR A C 1
ATOM 1573 O O . TYR A 1 202 ? -16.516 7.871 9.076 1.00 98.44 202 TYR A O 1
ATOM 1581 N N . GLN A 1 203 ? -17.522 9.681 9.930 1.00 98.00 203 GLN A N 1
ATOM 1582 C CA . GLN A 1 203 ? -17.857 10.256 8.619 1.00 98.00 203 GLN A CA 1
ATOM 1583 C C . GLN A 1 203 ? -16.624 10.697 7.819 1.00 98.00 203 GLN A C 1
ATOM 1585 O O . GLN A 1 203 ? -16.600 10.521 6.597 1.00 98.00 203 GLN A O 1
ATOM 1590 N N . HIS A 1 204 ? -15.581 11.210 8.479 1.00 97.44 204 HIS A N 1
ATOM 1591 C CA . HIS A 1 204 ? -14.311 11.505 7.809 1.00 97.44 204 HIS A CA 1
ATOM 1592 C C . HIS A 1 204 ? -13.673 10.233 7.239 1.00 97.44 204 HIS A C 1
ATOM 1594 O O . HIS A 1 204 ? -13.262 10.226 6.078 1.00 97.44 204 HIS A O 1
ATOM 1600 N N . ILE A 1 205 ? -13.679 9.131 8.001 1.00 97.44 205 ILE A N 1
ATOM 1601 C CA . ILE A 1 205 ? -13.196 7.826 7.524 1.00 97.44 205 ILE A CA 1
ATOM 1602 C C . ILE A 1 205 ? -14.015 7.362 6.314 1.00 97.44 205 ILE A C 1
ATOM 1604 O O . ILE A 1 205 ? -13.440 6.973 5.297 1.00 97.44 205 ILE A O 1
ATOM 1608 N N . LEU A 1 206 ? -15.351 7.421 6.382 1.00 96.75 206 LEU A N 1
ATOM 1609 C CA . LEU A 1 206 ? -16.194 7.026 5.250 1.00 96.75 206 LEU A CA 1
ATOM 1610 C C . LEU A 1 206 ? -15.906 7.857 3.997 1.00 96.75 206 LEU A C 1
ATOM 1612 O O . LEU A 1 206 ? -15.866 7.301 2.903 1.00 96.75 206 LEU A O 1
ATOM 1616 N N . SER A 1 207 ? -15.676 9.159 4.149 1.00 95.31 207 SER A N 1
ATOM 1617 C CA . SER A 1 207 ? -15.376 10.050 3.026 1.00 95.31 207 SER A CA 1
ATOM 1618 C C . SER A 1 207 ? -14.018 9.724 2.396 1.00 95.31 207 SER A C 1
ATOM 1620 O O . SER A 1 207 ? -13.955 9.504 1.188 1.00 95.31 207 SER A O 1
ATOM 1622 N N . ALA A 1 208 ? -12.958 9.578 3.201 1.00 93.31 208 ALA A N 1
ATOM 1623 C CA . ALA A 1 208 ? -11.611 9.241 2.717 1.00 93.31 208 ALA A CA 1
ATOM 1624 C C . ALA A 1 208 ? -11.578 7.897 1.959 1.00 93.31 208 ALA A C 1
ATOM 1626 O O . ALA A 1 208 ? -10.954 7.746 0.906 1.00 93.31 208 ALA A O 1
ATOM 1627 N N . TYR A 1 209 ? -12.331 6.905 2.441 1.00 93.94 209 TYR A N 1
ATOM 1628 C CA . TYR A 1 209 ? -12.393 5.584 1.810 1.00 93.94 209 TYR A CA 1
ATOM 1629 C C . TYR A 1 209 ? -13.499 5.433 0.760 1.00 93.94 209 TYR A C 1
ATOM 1631 O O . TYR A 1 209 ? -13.623 4.354 0.182 1.00 93.94 209 TYR A O 1
ATOM 1639 N N . HIS A 1 210 ? -14.248 6.499 0.453 1.00 94.12 210 HIS A N 1
ATOM 1640 C CA . HIS A 1 210 ? -15.346 6.492 -0.521 1.00 94.12 210 HIS A CA 1
ATOM 1641 C C . HIS A 1 210 ? -16.433 5.449 -0.176 1.00 94.12 210 HIS A C 1
ATOM 1643 O O . HIS A 1 210 ? -16.883 4.674 -1.020 1.00 94.12 210 HIS A O 1
ATOM 1649 N N . LEU A 1 211 ? -16.821 5.400 1.101 1.00 95.31 211 LEU A N 1
ATOM 1650 C CA . LEU A 1 211 ? -17.735 4.415 1.689 1.00 95.31 211 LEU A CA 1
ATOM 1651 C C . LEU A 1 211 ? -19.069 5.004 2.169 1.00 95.31 211 LEU A C 1
ATOM 1653 O O . LEU A 1 211 ? -19.848 4.277 2.784 1.00 95.31 211 LEU A O 1
ATOM 1657 N N . THR A 1 212 ? -19.348 6.285 1.917 1.00 94.69 212 THR A N 1
ATOM 1658 C CA . THR A 1 212 ? -20.576 6.973 2.368 1.00 94.69 212 THR A CA 1
ATOM 1659 C C . THR A 1 212 ? -21.848 6.226 1.969 1.00 94.69 212 THR A C 1
ATOM 1661 O O . THR A 1 212 ? -22.717 6.012 2.809 1.00 94.69 212 THR A O 1
ATOM 1664 N N . ASP A 1 213 ? -21.901 5.739 0.729 1.00 94.38 213 ASP A N 1
ATOM 1665 C CA . ASP A 1 213 ? -23.048 5.015 0.161 1.00 94.38 213 ASP A CA 1
ATOM 1666 C C . ASP A 1 213 ? -22.842 3.488 0.133 1.00 94.38 213 ASP A C 1
ATOM 1668 O O . ASP A 1 213 ? -23.616 2.743 -0.472 1.00 94.38 213 ASP A O 1
ATOM 1672 N N . ALA A 1 214 ? -21.769 2.996 0.761 1.00 96.62 214 ALA A N 1
ATOM 1673 C CA . ALA A 1 214 ? -21.465 1.572 0.806 1.00 96.62 214 ALA A CA 1
ATOM 1674 C C . ALA A 1 214 ? -22.368 0.826 1.802 1.00 96.62 214 ALA A C 1
ATOM 1676 O O . ALA A 1 214 ? -22.869 1.380 2.778 1.00 96.62 214 ALA A O 1
ATOM 1677 N N . THR A 1 215 ? -22.539 -0.480 1.582 1.00 98.06 215 THR A N 1
ATOM 1678 C CA . THR A 1 215 ? -23.309 -1.336 2.501 1.00 98.06 215 THR A CA 1
ATOM 1679 C C . THR A 1 215 ? -22.691 -1.376 3.910 1.00 98.06 215 THR A C 1
ATOM 1681 O O . THR A 1 215 ? -21.461 -1.304 4.029 1.00 98.06 215 THR A O 1
ATOM 1684 N N . PRO A 1 216 ? -23.493 -1.606 4.973 1.00 98.38 216 PRO A N 1
ATOM 1685 C CA . PRO A 1 216 ? -22.974 -1.754 6.337 1.00 98.38 216 PRO A CA 1
ATOM 1686 C C . PRO A 1 216 ? -21.901 -2.839 6.459 1.00 98.38 216 PRO A C 1
ATOM 1688 O O . PRO A 1 216 ? -20.917 -2.662 7.170 1.00 98.38 216 PRO A O 1
ATOM 1691 N N . GLN A 1 217 ? -22.041 -3.937 5.709 1.00 98.38 217 GLN A N 1
ATOM 1692 C CA . GLN A 1 217 ? -21.038 -4.997 5.665 1.00 98.38 217 GLN A CA 1
ATOM 1693 C C . GLN A 1 217 ? -19.694 -4.488 5.128 1.00 98.38 217 GLN A C 1
ATOM 1695 O O . GLN A 1 217 ? -18.664 -4.713 5.755 1.00 98.38 217 GLN A O 1
ATOM 1700 N N . LYS A 1 218 ? -19.688 -3.760 4.005 1.00 98.12 218 LYS A N 1
ATOM 1701 C CA . LYS A 1 218 ? -18.449 -3.234 3.413 1.00 98.12 218 LYS A CA 1
ATOM 1702 C C . LYS A 1 218 ? -17.783 -2.181 4.305 1.00 98.12 218 LYS A C 1
ATOM 1704 O O . LYS A 1 218 ? -16.553 -2.143 4.401 1.00 98.12 218 LYS A O 1
ATOM 1709 N N . GLN A 1 219 ? -18.585 -1.342 4.962 1.00 98.56 219 GLN A N 1
ATOM 1710 C CA . GLN A 1 219 ? -18.101 -0.395 5.969 1.00 98.56 219 GLN A CA 1
ATOM 1711 C C . GLN A 1 219 ? -17.457 -1.142 7.147 1.00 98.56 219 GLN A C 1
ATOM 1713 O O . GLN A 1 219 ? -16.321 -0.841 7.507 1.00 98.56 219 GLN A O 1
ATOM 1718 N N . ALA A 1 220 ? -18.123 -2.173 7.678 1.00 98.81 220 ALA A N 1
ATOM 1719 C CA . ALA A 1 220 ? -17.610 -2.999 8.768 1.00 98.81 220 ALA A CA 1
ATOM 1720 C C . ALA A 1 220 ? -16.296 -3.713 8.407 1.00 98.81 220 ALA A C 1
ATOM 1722 O O . ALA A 1 220 ? -15.338 -3.640 9.170 1.00 98.81 220 ALA A O 1
ATOM 1723 N N . GLU A 1 221 ? -16.211 -4.349 7.233 1.00 98.75 221 GLU A N 1
ATOM 1724 C CA . GLU A 1 221 ? -14.983 -5.001 6.748 1.00 98.75 221 GLU A CA 1
ATOM 1725 C C . GLU A 1 221 ? -13.823 -4.000 6.651 1.00 98.75 221 GLU A C 1
ATOM 1727 O O . GLU A 1 221 ? -12.696 -4.302 7.042 1.00 98.75 221 GLU A O 1
ATOM 1732 N N . THR A 1 222 ? -14.101 -2.781 6.177 1.00 98.38 222 THR A N 1
ATOM 1733 C CA . THR A 1 222 ? -13.081 -1.732 6.053 1.00 98.38 222 THR A CA 1
ATOM 1734 C C . THR A 1 222 ? -12.597 -1.255 7.421 1.00 98.38 222 THR A C 1
ATOM 1736 O O . THR A 1 222 ? -11.390 -1.212 7.661 1.00 98.38 222 THR A O 1
ATOM 1739 N N . LEU A 1 223 ? -13.516 -0.958 8.344 1.00 98.75 223 LEU A N 1
ATOM 1740 C CA . LEU A 1 223 ? -13.167 -0.576 9.715 1.00 98.75 223 LEU A CA 1
ATOM 174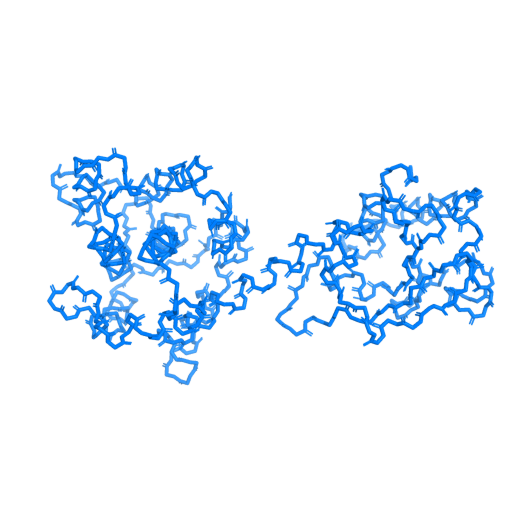1 C C . LEU A 1 223 ? -12.420 -1.693 10.454 1.00 98.75 223 LEU A C 1
ATOM 1743 O O . LEU A 1 223 ? -11.486 -1.409 11.199 1.00 98.75 223 LEU A O 1
ATOM 1747 N N . PHE A 1 224 ? -12.768 -2.959 10.215 1.00 98.81 224 PHE A N 1
ATOM 1748 C CA . PHE A 1 224 ? -12.046 -4.105 10.766 1.00 98.81 224 PHE A CA 1
ATOM 1749 C C . PHE A 1 224 ? -10.593 -4.152 10.264 1.00 98.81 224 PHE A C 1
ATOM 1751 O O . PHE A 1 224 ? -9.657 -4.356 11.044 1.00 98.81 224 PHE A O 1
ATOM 1758 N N . CYS A 1 225 ? -10.372 -3.935 8.965 1.00 98.50 225 CYS A N 1
ATOM 1759 C CA . CYS A 1 225 ? -9.024 -3.864 8.400 1.00 98.50 225 CYS A CA 1
ATOM 1760 C C . CYS A 1 225 ? -8.234 -2.657 8.931 1.00 98.50 225 CYS A C 1
ATOM 1762 O O . CYS A 1 225 ? -7.046 -2.796 9.220 1.00 98.50 225 CYS A O 1
ATOM 1764 N N . LEU A 1 226 ? -8.883 -1.506 9.137 1.00 98.62 226 LEU A N 1
ATOM 1765 C CA . LEU A 1 226 ? -8.264 -0.346 9.786 1.00 98.62 226 LEU A CA 1
ATOM 1766 C C . LEU A 1 226 ? -7.895 -0.642 11.242 1.00 98.62 226 LEU A C 1
ATOM 1768 O O . LEU A 1 226 ? -6.772 -0.363 11.651 1.00 98.62 226 LEU A O 1
ATOM 1772 N N . SER A 1 227 ? -8.783 -1.282 12.005 1.00 98.62 227 SER A N 1
ATOM 1773 C CA . SER A 1 227 ? -8.487 -1.740 13.366 1.00 98.62 227 SER A CA 1
ATOM 1774 C C . SER A 1 227 ? -7.256 -2.649 13.388 1.00 98.62 227 SER A C 1
ATOM 1776 O O . SER A 1 227 ? -6.334 -2.437 14.172 1.00 98.62 227 SER A O 1
ATOM 1778 N N . THR A 1 228 ? -7.171 -3.589 12.442 1.00 98.31 228 THR A N 1
ATOM 1779 C CA . THR A 1 228 ? -6.006 -4.472 12.277 1.00 98.31 228 THR A CA 1
ATOM 1780 C C . THR A 1 228 ? -4.718 -3.678 12.003 1.00 98.31 228 THR A C 1
ATOM 1782 O O . THR A 1 228 ? -3.663 -3.995 12.554 1.00 98.31 228 THR A O 1
ATOM 1785 N N . ALA A 1 229 ? -4.789 -2.620 11.188 1.00 97.88 229 ALA A N 1
ATOM 1786 C CA . ALA A 1 229 ? -3.652 -1.748 10.893 1.00 97.88 229 ALA A CA 1
ATOM 1787 C C . ALA A 1 229 ? -3.193 -0.947 12.127 1.00 97.88 229 ALA A C 1
ATOM 1789 O O . ALA A 1 229 ? -2.000 -0.889 12.419 1.00 97.88 229 ALA A O 1
ATOM 1790 N N . PHE A 1 230 ? -4.119 -0.384 12.907 1.00 98.25 230 PHE A N 1
ATOM 1791 C CA . PHE A 1 230 ? -3.776 0.332 14.143 1.00 98.25 230 PHE A CA 1
ATOM 1792 C C . PHE A 1 230 ? -3.320 -0.607 15.270 1.00 98.25 230 PHE A C 1
ATOM 1794 O O . PHE A 1 230 ? -2.414 -0.263 16.034 1.00 98.25 230 PHE A O 1
ATOM 1801 N N . ALA A 1 231 ? -3.824 -1.843 15.305 1.00 97.31 231 ALA A N 1
ATOM 1802 C CA . ALA A 1 231 ? -3.271 -2.895 16.150 1.00 97.31 231 ALA A CA 1
ATOM 1803 C C . ALA A 1 231 ? -1.804 -3.176 15.783 1.00 97.31 231 ALA A C 1
ATOM 1805 O O . ALA A 1 231 ? -0.958 -3.246 16.677 1.00 97.31 231 ALA A O 1
ATOM 1806 N N . ARG A 1 232 ? -1.472 -3.242 14.482 1.00 97.38 232 ARG A N 1
ATOM 1807 C CA . ARG A 1 232 ? -0.086 -3.380 14.003 1.00 97.38 232 ARG A CA 1
ATOM 1808 C C . ARG A 1 232 ? 0.783 -2.192 14.411 1.00 97.38 232 ARG A C 1
ATOM 1810 O O . ARG A 1 232 ? 1.889 -2.425 14.899 1.00 97.38 232 ARG A O 1
ATOM 1817 N N . TYR A 1 233 ? 0.292 -0.956 14.294 1.00 97.88 233 TYR A N 1
ATOM 1818 C CA . TYR A 1 233 ? 1.004 0.223 14.802 1.00 97.88 233 TYR A CA 1
ATOM 1819 C C . TYR A 1 233 ? 1.351 0.088 16.290 1.00 97.88 233 TYR A C 1
ATOM 1821 O O . TYR A 1 233 ? 2.489 0.338 16.676 1.00 97.88 233 TYR A O 1
ATOM 1829 N N . SER A 1 234 ? 0.408 -0.370 17.118 1.00 96.38 234 SER A N 1
ATOM 1830 C CA . SER A 1 234 ? 0.627 -0.536 18.563 1.00 96.38 234 SER A CA 1
ATOM 1831 C C . SER A 1 234 ? 1.552 -1.705 18.944 1.00 96.38 234 SER A C 1
ATOM 1833 O O . SER A 1 234 ? 1.925 -1.837 20.108 1.00 96.38 234 SER A O 1
ATOM 1835 N N . SER A 1 235 ? 1.891 -2.573 17.988 1.00 94.38 235 SER A N 1
ATOM 1836 C CA . SER A 1 235 ? 2.592 -3.839 18.227 1.00 94.38 235 SER A CA 1
ATOM 1837 C C . SER A 1 235 ? 4.101 -3.686 18.413 1.00 94.38 235 SER A C 1
ATOM 1839 O O . SER A 1 235 ? 4.683 -2.663 18.045 1.00 94.38 235 SER A O 1
ATOM 1841 N N . SER A 1 236 ? 4.756 -4.747 18.907 1.00 93.19 236 SER A N 1
ATOM 1842 C CA . SER A 1 236 ? 6.215 -4.789 19.102 1.00 93.19 236 SER A CA 1
ATOM 1843 C C . SER A 1 236 ? 7.010 -4.536 17.824 1.00 93.19 236 SER A C 1
ATOM 1845 O O . SER A 1 236 ? 8.146 -4.062 17.878 1.00 93.19 236 SER A O 1
ATOM 1847 N N . ALA A 1 237 ? 6.424 -4.837 16.664 1.00 93.88 237 ALA A N 1
ATOM 1848 C CA . ALA A 1 237 ? 7.071 -4.625 15.382 1.00 93.88 237 ALA A CA 1
ATOM 1849 C C . ALA A 1 237 ? 7.188 -3.133 15.039 1.00 93.88 237 ALA A C 1
ATOM 1851 O O . ALA A 1 237 ? 8.215 -2.726 14.498 1.00 93.88 237 ALA A O 1
ATOM 1852 N N . ILE A 1 238 ? 6.184 -2.317 15.381 1.00 97.12 238 ILE A N 1
ATOM 1853 C CA . ILE A 1 238 ? 6.099 -0.915 14.956 1.00 97.12 238 ILE A CA 1
ATOM 1854 C C . ILE A 1 238 ? 6.374 0.031 16.130 1.00 97.12 238 ILE A C 1
ATOM 1856 O O . ILE A 1 238 ? 7.547 0.236 16.426 1.00 97.12 238 ILE A O 1
ATOM 1860 N N . PHE A 1 239 ? 5.369 0.576 16.822 1.00 97.56 239 PHE A N 1
ATOM 1861 C CA . PHE A 1 239 ? 5.581 1.593 17.864 1.00 97.56 239 PHE A CA 1
ATOM 1862 C C . PHE A 1 239 ? 5.613 1.053 19.294 1.00 97.56 239 PHE A C 1
ATOM 1864 O O . PHE A 1 239 ? 6.018 1.780 20.197 1.00 97.56 239 PHE A O 1
ATOM 1871 N N . GLY A 1 240 ? 5.225 -0.203 19.510 1.00 94.25 240 GLY A N 1
ATOM 1872 C CA . GLY A 1 240 ? 5.358 -0.883 20.795 1.00 94.25 240 GLY A CA 1
ATOM 1873 C C . GLY A 1 240 ? 6.649 -1.690 20.916 1.00 94.25 240 GLY A C 1
ATOM 1874 O O . GLY A 1 240 ? 7.428 -1.840 19.969 1.00 94.25 240 GLY A O 1
ATOM 1875 N N . THR A 1 241 ? 6.841 -2.281 22.087 1.00 91.62 241 THR A N 1
ATOM 1876 C CA . THR A 1 241 ? 7.837 -3.319 22.376 1.00 91.62 241 THR A CA 1
ATOM 1877 C C . THR A 1 241 ? 7.130 -4.636 22.707 1.00 91.62 241 THR A C 1
ATOM 1879 O O . THR A 1 241 ? 5.906 -4.734 22.648 1.00 91.62 241 THR A O 1
ATOM 1882 N N . GLU A 1 242 ? 7.880 -5.692 23.026 1.00 85.56 242 GLU A N 1
ATOM 1883 C CA . GLU A 1 242 ? 7.286 -6.968 23.461 1.00 85.56 242 GLU A CA 1
ATOM 1884 C C . GLU A 1 242 ? 6.473 -6.834 24.752 1.00 85.56 242 GLU A C 1
ATOM 1886 O O . GLU A 1 242 ? 5.547 -7.613 24.988 1.00 85.56 242 GLU A O 1
ATOM 1891 N N . HIS A 1 243 ? 6.825 -5.838 25.567 1.00 83.94 243 HIS A N 1
ATOM 1892 C CA . HIS A 1 243 ? 6.294 -5.632 26.902 1.00 83.94 243 HIS A CA 1
ATOM 1893 C C . HIS A 1 243 ? 5.721 -4.233 27.105 1.00 83.94 243 HIS A C 1
ATOM 1895 O O . HIS A 1 243 ? 5.622 -3.795 28.241 1.00 83.94 243 HIS A O 1
ATOM 1901 N N . ASP A 1 244 ? 5.399 -3.503 26.043 1.00 87.19 244 ASP A N 1
ATOM 1902 C CA . ASP A 1 244 ? 4.683 -2.238 26.164 1.00 87.19 244 ASP A CA 1
ATOM 1903 C C . ASP A 1 244 ? 4.052 -1.873 24.824 1.00 87.19 244 ASP A C 1
ATOM 1905 O O . ASP A 1 244 ? 4.653 -2.079 23.771 1.00 87.19 244 ASP A O 1
ATOM 1909 N N . SER A 1 245 ? 2.836 -1.345 24.847 1.00 92.00 245 SER A N 1
ATOM 1910 C CA . SER A 1 245 ? 2.097 -0.981 23.638 1.00 92.00 245 SER A CA 1
ATOM 1911 C C . SER A 1 245 ? 1.341 0.332 23.852 1.00 92.00 245 SER A C 1
ATOM 1913 O O . SER A 1 245 ? 0.591 0.433 24.835 1.00 92.00 245 SER A O 1
ATOM 1915 N N . PRO A 1 246 ? 1.467 1.309 22.927 1.00 94.88 246 PRO A N 1
ATOM 1916 C CA . PRO A 1 246 ? 0.882 2.638 23.084 1.00 94.88 246 PRO A CA 1
ATOM 1917 C C . PRO A 1 246 ? -0.630 2.567 23.379 1.00 94.88 246 PRO A C 1
ATOM 1919 O O . PRO A 1 246 ? -1.391 2.114 22.515 1.00 94.88 246 PRO A O 1
ATOM 1922 N N . PRO A 1 247 ? -1.094 2.991 24.574 1.00 93.69 247 PRO A N 1
ATOM 1923 C CA . PRO A 1 247 ? -2.484 2.799 24.996 1.00 93.69 247 PRO A CA 1
ATOM 1924 C C . PRO A 1 247 ? -3.503 3.466 24.070 1.00 93.69 247 PRO A C 1
ATOM 1926 O O . PRO A 1 247 ? -4.503 2.848 23.715 1.00 93.69 247 PRO A O 1
ATOM 1929 N N . ALA A 1 248 ? -3.216 4.685 23.611 1.00 96.81 248 ALA A N 1
ATOM 1930 C CA . ALA A 1 248 ? -4.098 5.435 22.721 1.00 96.81 248 ALA A CA 1
ATOM 1931 C C . ALA A 1 248 ? -4.327 4.717 21.374 1.00 96.81 248 ALA A C 1
ATOM 1933 O O . ALA A 1 248 ? -5.443 4.677 20.861 1.00 96.81 248 ALA A O 1
ATOM 1934 N N . LEU A 1 249 ? -3.290 4.063 20.832 1.00 97.56 249 LEU A N 1
ATOM 1935 C CA . LEU A 1 249 ? -3.401 3.291 19.588 1.00 97.56 249 LEU A CA 1
ATOM 1936 C C . LEU A 1 249 ? -4.191 1.998 19.779 1.00 97.56 249 LEU A C 1
ATOM 1938 O O . LEU A 1 249 ? -4.937 1.605 18.882 1.00 97.56 249 LEU A O 1
ATOM 1942 N N . ARG A 1 250 ? -4.064 1.358 20.949 1.00 95.94 250 ARG A N 1
ATOM 1943 C CA . ARG A 1 250 ? -4.910 0.217 21.319 1.00 95.94 250 ARG A CA 1
ATOM 1944 C C . ARG A 1 250 ? -6.372 0.625 21.424 1.00 95.94 250 ARG A C 1
ATOM 1946 O O . ARG A 1 250 ? -7.207 -0.031 20.814 1.00 95.94 250 ARG A O 1
ATOM 1953 N N . GLY A 1 251 ? -6.662 1.719 22.129 1.00 96.69 251 GLY A N 1
ATOM 1954 C CA . GLY A 1 251 ? -8.020 2.250 22.268 1.00 96.69 251 GLY A CA 1
ATOM 1955 C C . GLY A 1 251 ? -8.647 2.605 20.920 1.00 96.69 251 GLY A C 1
ATOM 1956 O O . GLY A 1 251 ? -9.782 2.232 20.645 1.00 96.69 251 GLY A O 1
ATOM 1957 N N . TYR A 1 252 ? -7.888 3.235 20.023 1.00 98.56 252 TYR A N 1
ATOM 1958 C CA . TYR A 1 252 ? -8.383 3.561 18.686 1.00 98.56 252 TYR A CA 1
ATOM 1959 C C . TYR A 1 252 ? -8.633 2.321 17.814 1.00 98.56 252 TYR A C 1
ATOM 1961 O O . TYR A 1 252 ? -9.659 2.234 17.136 1.00 98.56 252 TYR A O 1
ATOM 1969 N N . ALA A 1 253 ? -7.733 1.331 17.850 1.00 98.31 253 ALA A N 1
ATOM 1970 C CA . ALA A 1 253 ? -7.943 0.058 17.162 1.00 98.31 253 ALA A CA 1
ATOM 1971 C C . ALA A 1 253 ? -9.198 -0.662 17.684 1.00 98.31 253 ALA A C 1
ATOM 1973 O O . ALA A 1 253 ? -9.998 -1.165 16.893 1.00 98.31 253 ALA A O 1
ATOM 1974 N N . GLU A 1 254 ? -9.396 -0.674 18.998 1.00 98.00 254 GLU A N 1
ATOM 1975 C CA . GLU A 1 254 ? -10.557 -1.269 19.654 1.00 98.00 254 GLU A CA 1
ATOM 1976 C C . GLU A 1 254 ? -11.857 -0.562 19.238 1.00 98.00 254 GLU A C 1
ATOM 1978 O O . GLU A 1 254 ? -12.770 -1.218 18.736 1.00 98.00 254 GLU A O 1
ATOM 1983 N N . ALA A 1 255 ? -11.896 0.772 19.281 1.00 98.62 255 ALA A N 1
ATOM 1984 C CA . ALA A 1 255 ? -13.066 1.559 18.898 1.00 98.62 255 ALA A CA 1
ATOM 1985 C C . ALA A 1 255 ? -13.476 1.358 17.426 1.00 98.62 255 ALA A C 1
ATOM 1987 O O . ALA A 1 255 ? -14.667 1.286 17.107 1.00 98.62 255 ALA A O 1
ATOM 1988 N N . LEU A 1 256 ? -12.503 1.222 16.514 1.00 98.81 256 LEU A N 1
ATOM 1989 C CA . LEU A 1 256 ? -12.761 0.856 15.116 1.00 98.81 256 LEU A CA 1
ATOM 1990 C C . LEU A 1 256 ? -13.407 -0.534 15.007 1.00 98.81 256 LEU A C 1
ATOM 1992 O O . LEU A 1 256 ? -14.357 -0.721 14.243 1.00 98.81 256 LEU A O 1
ATOM 1996 N N . MET A 1 257 ? -12.914 -1.506 15.782 1.00 98.69 257 MET A N 1
ATOM 1997 C CA . MET A 1 257 ? -13.460 -2.863 15.819 1.00 98.69 257 MET A CA 1
ATOM 1998 C C . MET A 1 257 ? -14.872 -2.891 16.413 1.00 98.69 257 MET A C 1
ATOM 2000 O O . MET A 1 257 ? -15.746 -3.546 15.846 1.00 98.69 257 MET A O 1
ATOM 2004 N N . GLN A 1 258 ? -15.126 -2.161 17.506 1.00 98.62 258 GLN A N 1
ATOM 2005 C CA . GLN A 1 258 ? -16.470 -2.020 18.071 1.00 98.62 258 GLN A CA 1
ATOM 2006 C C . GLN A 1 258 ? -17.432 -1.441 17.037 1.00 98.62 258 GLN A C 1
ATOM 2008 O O . GLN A 1 258 ? -18.525 -1.973 16.841 1.00 98.62 258 GLN A O 1
ATOM 2013 N N . LYS A 1 259 ? -17.016 -0.396 16.310 1.00 98.75 259 LYS A N 1
ATOM 2014 C CA . LYS A 1 259 ? -17.865 0.199 15.278 1.00 98.75 259 LYS A CA 1
ATOM 2015 C C . LYS A 1 259 ? -18.145 -0.767 14.124 1.00 98.75 259 LYS A C 1
ATOM 2017 O O . LYS A 1 259 ? -19.266 -0.809 13.621 1.00 98.75 259 LYS A O 1
ATOM 2022 N N . ALA A 1 260 ? -17.165 -1.582 13.734 1.00 98.75 260 ALA A N 1
ATOM 2023 C CA . ALA A 1 260 ? -17.371 -2.653 12.761 1.00 98.75 260 ALA A CA 1
ATOM 2024 C C . ALA A 1 260 ? -18.388 -3.696 13.260 1.00 98.75 260 ALA A C 1
ATOM 2026 O O . ALA A 1 260 ? -19.262 -4.113 12.496 1.00 98.75 260 ALA A O 1
ATOM 2027 N N . TRP A 1 261 ? -18.314 -4.078 14.539 1.00 98.69 261 TRP A N 1
ATOM 2028 C CA . TRP A 1 261 ? -19.279 -4.982 15.164 1.00 98.69 261 TRP A CA 1
ATOM 2029 C C . TRP A 1 261 ? -20.693 -4.392 15.160 1.00 98.69 261 TRP A C 1
ATOM 2031 O O . TRP A 1 261 ? -21.624 -5.081 14.767 1.00 98.69 261 TRP A O 1
ATOM 2041 N N . GLU A 1 262 ? -20.869 -3.113 15.506 1.00 98.50 262 GLU A N 1
ATOM 2042 C CA . GLU A 1 262 ? -22.178 -2.439 15.455 1.00 98.50 262 GLU A CA 1
ATOM 2043 C C . GLU A 1 262 ? -22.815 -2.461 14.052 1.00 98.50 262 GLU A C 1
ATOM 2045 O O . GLU A 1 262 ? -24.034 -2.569 13.928 1.00 98.50 262 GLU A O 1
ATOM 2050 N N . LEU A 1 263 ? -22.003 -2.338 12.997 1.00 98.50 263 LEU A N 1
ATOM 2051 C CA . LEU A 1 263 ? -22.471 -2.268 11.609 1.00 98.50 263 LEU A CA 1
ATOM 2052 C C . LEU A 1 263 ? -22.831 -3.638 11.028 1.00 98.50 263 LEU A C 1
ATOM 2054 O O . LEU A 1 263 ? -23.826 -3.762 10.312 1.00 98.50 263 LEU A O 1
ATOM 2058 N N . SER A 1 264 ? -22.004 -4.655 11.279 1.00 98.50 264 SER A N 1
ATOM 2059 C CA . SER A 1 264 ? -22.229 -6.005 10.762 1.00 98.50 264 SER A CA 1
ATOM 2060 C C . SER A 1 264 ? -21.512 -7.057 11.618 1.00 98.50 264 SER A C 1
ATOM 2062 O O . SER A 1 264 ? -20.419 -7.502 11.265 1.00 98.50 264 SER A O 1
ATOM 2064 N N . PRO A 1 265 ? -22.126 -7.536 12.718 1.00 98.25 265 PRO A N 1
ATOM 2065 C CA . PRO A 1 265 ? -21.533 -8.574 13.567 1.00 98.25 265 PRO A CA 1
ATOM 2066 C C . PRO A 1 265 ? -21.222 -9.873 12.809 1.00 98.25 265 PRO A C 1
ATOM 2068 O O . PRO A 1 265 ? -20.333 -10.628 13.187 1.00 98.25 265 PRO A O 1
ATOM 2071 N N . ALA A 1 266 ? -21.940 -10.133 11.711 1.00 98.12 266 ALA A N 1
ATOM 2072 C CA . ALA A 1 266 ? -21.811 -11.347 10.911 1.00 98.12 266 ALA A CA 1
ATOM 2073 C C . ALA A 1 266 ? -20.448 -11.498 10.210 1.00 98.12 266 ALA A C 1
ATOM 2075 O O . ALA A 1 266 ? -20.123 -12.601 9.774 1.00 98.12 266 ALA A O 1
ATOM 2076 N N . ILE A 1 267 ? -19.646 -10.428 10.097 1.00 98.38 267 ILE A N 1
ATOM 2077 C CA . ILE A 1 267 ? -18.288 -10.530 9.532 1.00 98.38 267 ILE A CA 1
ATOM 2078 C C . ILE A 1 267 ? -17.284 -11.126 10.525 1.00 98.38 267 ILE A C 1
ATOM 2080 O O . ILE A 1 267 ? -16.179 -11.502 10.130 1.00 98.38 267 ILE A O 1
ATOM 2084 N N . PHE A 1 268 ? -17.626 -11.176 11.814 1.00 98.50 268 PHE A N 1
ATOM 2085 C CA . PHE A 1 268 ? -16.750 -11.665 12.872 1.00 98.50 268 PHE A CA 1
ATOM 2086 C C . PHE A 1 268 ? -16.871 -13.187 13.033 1.00 98.50 268 PHE A C 1
ATOM 2088 O O . PHE A 1 268 ? -17.923 -13.755 12.742 1.00 98.50 268 PHE A O 1
ATOM 2095 N N . PRO A 1 269 ? -15.824 -13.871 13.536 1.00 96.81 269 PRO A N 1
ATOM 2096 C CA . PRO A 1 269 ? -15.881 -15.315 13.776 1.00 96.81 269 PRO A CA 1
ATOM 2097 C C . PRO A 1 269 ? -16.978 -15.722 14.764 1.00 96.81 269 PRO A C 1
ATOM 2099 O O . PRO A 1 269 ? -17.665 -16.719 14.555 1.00 96.81 269 PRO A O 1
ATOM 2102 N N . SER A 1 270 ? -17.096 -14.977 15.864 1.00 97.50 270 SER A N 1
ATOM 2103 C CA . SER A 1 270 ? -18.056 -15.202 16.944 1.00 97.50 270 SER A CA 1
ATOM 2104 C C . SER A 1 270 ? -18.086 -13.991 17.883 1.00 97.50 270 SER A C 1
ATOM 2106 O O . SER A 1 270 ? -17.168 -13.166 17.877 1.00 97.50 270 SER A O 1
ATOM 2108 N N . SER A 1 271 ? -19.117 -13.912 18.731 1.00 97.12 271 SER A N 1
ATOM 2109 C CA . SER A 1 271 ? -19.174 -12.921 19.817 1.00 97.12 271 SER A CA 1
ATOM 2110 C C . SER A 1 271 ? -18.041 -13.103 20.826 1.00 97.12 271 SER A C 1
ATOM 2112 O O . SER A 1 271 ? -17.489 -12.118 21.297 1.00 97.12 271 SER A O 1
ATOM 2114 N N . GLU A 1 272 ? -17.665 -14.348 21.128 1.00 96.56 272 GLU A N 1
ATOM 2115 C CA . GLU A 1 272 ? -16.566 -14.661 22.051 1.00 96.56 272 GLU A CA 1
ATOM 2116 C C . GLU A 1 272 ? -15.225 -14.154 21.517 1.00 96.56 272 GLU A C 1
ATOM 2118 O O . GLU A 1 272 ? -14.431 -13.599 22.269 1.00 96.56 272 GLU A O 1
ATOM 2123 N N . GLN A 1 273 ? -14.983 -14.290 20.208 1.00 95.56 273 GLN A N 1
ATOM 2124 C CA . GLN A 1 273 ? -13.738 -13.826 19.602 1.00 95.56 273 GLN A CA 1
ATOM 2125 C C . GLN A 1 273 ? -13.649 -12.297 19.558 1.00 95.56 273 GLN A C 1
ATOM 2127 O O . GLN A 1 273 ? -12.562 -11.746 19.718 1.00 95.56 273 GLN A O 1
ATOM 2132 N N . PHE A 1 274 ? -14.778 -11.612 19.352 1.00 97.38 274 PHE A N 1
ATOM 2133 C CA . PHE A 1 274 ? -14.847 -10.157 19.471 1.00 97.38 274 PHE A CA 1
ATOM 2134 C C . PHE A 1 274 ? -14.494 -9.700 20.894 1.00 97.38 274 PHE A C 1
ATOM 2136 O O . PHE A 1 274 ? -13.657 -8.811 21.054 1.00 97.38 274 PHE A O 1
ATOM 2143 N N . THR A 1 275 ? -15.057 -10.353 21.917 1.00 94.94 275 THR A N 1
ATOM 2144 C CA . THR A 1 275 ? -14.729 -10.076 23.322 1.00 94.94 275 THR A CA 1
ATOM 2145 C C . THR A 1 275 ? -13.258 -10.363 23.637 1.00 94.94 275 THR A C 1
ATOM 2147 O O . THR A 1 275 ? -12.596 -9.488 24.180 1.00 94.94 275 THR A O 1
ATOM 2150 N N . ASP A 1 276 ? -12.699 -11.508 23.216 1.00 93.50 276 ASP A N 1
ATOM 2151 C CA . ASP A 1 276 ? -11.270 -11.829 23.422 1.00 93.50 276 ASP A CA 1
ATOM 2152 C C . ASP A 1 276 ? -10.344 -10.772 22.799 1.00 93.50 276 ASP A C 1
ATOM 2154 O O . ASP A 1 276 ? -9.360 -10.364 23.417 1.00 93.50 276 ASP A O 1
ATOM 2158 N N . TRP A 1 277 ? -10.650 -10.282 21.593 1.00 95.12 277 TRP A N 1
ATOM 2159 C CA . TRP A 1 277 ? -9.869 -9.200 20.988 1.00 95.12 277 TRP A CA 1
ATOM 2160 C C . TRP A 1 277 ? -10.005 -7.878 21.750 1.00 95.12 277 TRP A C 1
ATOM 2162 O O . TRP A 1 277 ? -8.988 -7.220 21.976 1.00 95.12 277 TRP A O 1
ATOM 2172 N N . SER A 1 278 ? -11.216 -7.508 22.178 1.00 94.25 278 SER A N 1
ATOM 2173 C CA . SER A 1 278 ? -11.466 -6.283 22.955 1.00 94.25 278 SER A CA 1
ATOM 2174 C C . SER A 1 278 ? -10.724 -6.314 24.301 1.00 94.25 278 SER A C 1
ATOM 2176 O O . SER A 1 278 ? -9.964 -5.395 24.617 1.00 94.25 278 SER A O 1
ATOM 2178 N N . ASP A 1 279 ? -10.795 -7.430 25.031 1.00 91.12 279 ASP A N 1
ATOM 2179 C CA . ASP A 1 279 ? -10.108 -7.610 26.315 1.00 91.12 279 ASP A CA 1
ATOM 2180 C C . ASP A 1 279 ? -8.583 -7.487 26.183 1.00 91.12 279 ASP A C 1
ATOM 2182 O O . ASP A 1 279 ? -7.914 -6.874 27.026 1.00 91.12 279 ASP A O 1
ATOM 2186 N N . ARG A 1 280 ? -8.016 -8.025 25.093 1.00 90.19 280 ARG A N 1
ATOM 2187 C CA . ARG A 1 280 ? -6.579 -7.917 24.794 1.00 90.19 280 ARG A CA 1
ATOM 2188 C C . ARG A 1 280 ? -6.157 -6.492 24.460 1.00 90.19 280 ARG A C 1
ATOM 2190 O O . ARG A 1 280 ? -5.059 -6.098 24.848 1.00 90.19 280 ARG A O 1
ATOM 2197 N N . PHE A 1 281 ? -6.999 -5.702 23.791 1.00 90.94 281 PHE A N 1
ATOM 2198 C CA . PHE A 1 281 ? -6.712 -4.279 23.595 1.00 90.94 281 PHE A CA 1
ATOM 2199 C C . PHE A 1 281 ? -6.669 -3.520 24.921 1.00 90.94 281 PHE A C 1
ATOM 2201 O O . PHE A 1 281 ? -5.860 -2.605 25.059 1.00 90.94 281 PHE A O 1
ATOM 2208 N N . HIS A 1 282 ? -7.458 -3.920 25.919 1.00 84.50 282 HIS A N 1
ATOM 2209 C CA . HIS A 1 282 ? -7.468 -3.288 27.241 1.00 84.50 282 HIS A CA 1
ATOM 2210 C C . HIS A 1 282 ? -6.394 -3.828 28.201 1.00 84.50 282 HIS A C 1
ATOM 2212 O O . HIS A 1 282 ? -6.121 -3.205 29.225 1.00 84.50 282 HIS A O 1
ATOM 2218 N N . GLY A 1 283 ? -5.741 -4.948 27.873 1.00 74.38 283 GLY A N 1
ATOM 2219 C CA . GLY A 1 283 ? -4.787 -5.608 28.772 1.00 74.38 283 GLY A CA 1
ATOM 2220 C C . GLY A 1 283 ? -5.461 -6.250 29.990 1.00 74.38 283 GLY A C 1
ATOM 2221 O O . GLY A 1 283 ? -4.836 -6.402 31.041 1.00 74.38 283 GLY A O 1
ATOM 2222 N N . LEU A 1 284 ? -6.742 -6.608 29.867 1.00 64.56 284 LEU A N 1
ATOM 2223 C CA . LEU A 1 284 ? -7.516 -7.255 30.925 1.00 64.56 284 LEU A CA 1
ATOM 2224 C C . LEU A 1 284 ? -7.124 -8.739 31.064 1.00 64.56 284 LEU A C 1
ATOM 2226 O O . LEU A 1 284 ? -6.490 -9.328 30.190 1.00 64.56 284 LEU A O 1
ATOM 2230 N N . HIS A 1 285 ? -7.470 -9.356 32.198 1.00 53.84 285 HIS A N 1
ATOM 2231 C CA . HIS A 1 285 ? -7.299 -10.801 32.451 1.00 53.84 285 HIS A CA 1
ATOM 2232 C C . HIS A 1 285 ? -5.857 -11.345 32.402 1.00 53.84 285 HIS A C 1
ATOM 2234 O O . HIS A 1 285 ? -5.639 -12.518 32.105 1.00 53.84 285 HIS A O 1
ATOM 2240 N N . GLY A 1 286 ? -4.855 -10.516 32.714 1.00 54.81 286 GLY A N 1
ATOM 2241 C CA . GLY A 1 286 ? -3.445 -10.930 32.667 1.00 54.81 286 GLY A CA 1
ATOM 2242 C C . GLY A 1 286 ? -2.922 -11.135 31.241 1.00 54.81 286 GLY A C 1
ATOM 2243 O O . GLY A 1 286 ? -1.820 -11.652 31.059 1.00 54.81 286 GLY A O 1
ATOM 2244 N N . ALA A 1 287 ? -3.687 -10.710 30.230 1.00 53.16 287 ALA A N 1
ATOM 2245 C CA . ALA A 1 287 ? -3.368 -10.836 28.816 1.00 53.16 287 ALA A CA 1
ATOM 2246 C C . ALA A 1 287 ? -2.385 -9.753 28.353 1.00 53.16 287 ALA A C 1
ATOM 2248 O O . ALA A 1 287 ? -2.593 -9.124 27.313 1.00 53.16 287 ALA A O 1
ATOM 2249 N N . PHE A 1 288 ? -1.286 -9.556 29.091 1.00 54.19 288 PHE A N 1
ATOM 2250 C CA . PHE A 1 288 ? -0.145 -8.779 28.616 1.00 54.19 288 PHE A CA 1
ATOM 2251 C C . PHE A 1 288 ? 0.595 -9.561 27.526 1.00 54.19 288 PHE A C 1
ATOM 2253 O O . PHE A 1 288 ? 1.711 -10.049 27.676 1.00 54.19 288 PHE A O 1
ATOM 2260 N N . THR A 1 289 ? -0.109 -9.750 26.422 1.00 53.25 289 THR A N 1
ATOM 2261 C CA . THR A 1 289 ? 0.396 -10.302 25.182 1.00 53.25 289 THR A CA 1
ATOM 2262 C C . THR A 1 289 ? 0.482 -9.122 24.249 1.00 53.25 289 THR A C 1
ATOM 2264 O O . THR A 1 289 ? -0.535 -8.491 23.969 1.00 53.25 289 THR A O 1
ATOM 2267 N N . CYS A 1 290 ? 1.701 -8.828 23.801 1.00 65.06 290 CYS A N 1
ATOM 2268 C CA . CYS A 1 290 ? 1.980 -7.886 22.733 1.00 65.06 290 CYS A CA 1
ATOM 2269 C C . CYS A 1 290 ? 0.850 -7.896 21.688 1.00 65.06 290 CYS A C 1
ATOM 2271 O O . CYS A 1 290 ? 0.468 -8.961 21.188 1.00 65.06 290 CYS A O 1
ATOM 2273 N N . THR A 1 291 ? 0.324 -6.718 21.344 1.00 76.56 291 THR A N 1
ATOM 2274 C CA . THR A 1 291 ? -0.776 -6.547 20.377 1.00 76.56 291 THR A CA 1
ATOM 2275 C C . THR A 1 291 ? -0.469 -7.132 18.999 1.00 76.56 291 THR A C 1
ATOM 2277 O O . THR A 1 291 ? -1.387 -7.304 18.202 1.00 76.56 291 THR A O 1
ATOM 2280 N N . SER A 1 292 ? 0.778 -7.549 18.743 1.00 83.31 292 SER A N 1
ATOM 2281 C CA . SER A 1 292 ? 1.153 -8.453 17.649 1.00 83.31 292 SER A CA 1
ATOM 2282 C C . SER A 1 292 ? 0.233 -9.674 17.549 1.00 83.31 292 SER A C 1
ATOM 2284 O O . SER A 1 292 ? -0.210 -9.993 16.452 1.00 83.31 292 SER A O 1
ATOM 2286 N N . VAL A 1 293 ? -0.124 -10.324 18.666 1.00 87.44 293 VAL A N 1
ATOM 2287 C CA . VAL A 1 293 ? -1.001 -11.513 18.644 1.00 87.44 293 VAL A CA 1
ATOM 2288 C C . VAL A 1 293 ? -2.402 -11.158 18.140 1.00 87.44 293 VAL A C 1
ATOM 2290 O O . VAL A 1 293 ? -2.979 -11.897 17.339 1.00 87.44 293 VAL A O 1
ATOM 2293 N N . VAL A 1 294 ? -2.937 -10.017 18.584 1.00 92.25 294 VAL A N 1
ATOM 2294 C CA . VAL A 1 294 ? -4.246 -9.508 18.150 1.00 92.25 294 VAL A CA 1
ATOM 2295 C C . VAL A 1 294 ? -4.193 -9.136 16.671 1.00 92.25 294 VAL A C 1
ATOM 2297 O O . VAL A 1 294 ? -4.987 -9.656 15.890 1.00 92.25 294 VAL A O 1
ATOM 2300 N N . ALA A 1 295 ? -3.203 -8.335 16.266 1.00 94.19 295 ALA A N 1
ATOM 2301 C CA . ALA A 1 295 ? -3.003 -7.920 14.881 1.00 94.19 295 ALA A CA 1
ATOM 2302 C C . ALA A 1 295 ? -2.865 -9.127 13.935 1.00 94.19 295 ALA A C 1
ATOM 2304 O O . ALA A 1 295 ? -3.551 -9.193 12.918 1.00 94.19 295 ALA A O 1
ATOM 2305 N N . ASP A 1 296 ? -2.052 -10.128 14.290 1.00 94.12 296 ASP A N 1
ATOM 2306 C CA . ASP A 1 296 ? -1.868 -11.344 13.490 1.00 94.12 296 ASP A CA 1
ATOM 2307 C C . ASP A 1 296 ? -3.143 -12.191 13.409 1.00 94.12 296 ASP A C 1
ATOM 2309 O O . ASP A 1 296 ? -3.424 -12.798 12.373 1.00 94.12 296 ASP A O 1
ATOM 2313 N N . SER A 1 297 ? -3.918 -12.271 14.495 1.00 95.94 297 SER A N 1
ATOM 2314 C CA . SER A 1 297 ? -5.183 -13.014 14.518 1.00 95.94 297 SER A CA 1
ATOM 2315 C C . SER A 1 297 ? -6.253 -12.346 13.657 1.00 95.94 297 SER A C 1
ATOM 2317 O O . SER A 1 297 ? -6.845 -13.001 12.794 1.00 95.94 297 SER A O 1
ATOM 2319 N N . MET A 1 298 ? -6.437 -11.034 13.817 1.00 98.06 298 MET A N 1
ATOM 2320 C CA . MET A 1 298 ? -7.375 -10.246 13.019 1.00 98.06 298 MET A CA 1
ATOM 2321 C C . MET A 1 298 ? -6.988 -10.259 11.536 1.00 98.06 298 MET A C 1
ATOM 2323 O O . MET A 1 298 ? -7.831 -10.522 10.678 1.00 98.06 298 MET A O 1
ATOM 2327 N N . GLN A 1 299 ? -5.701 -10.095 11.214 1.00 97.62 299 GLN A N 1
ATOM 2328 C CA . GLN A 1 299 ? -5.218 -10.148 9.834 1.00 97.62 299 GLN A CA 1
ATOM 2329 C C . GLN A 1 299 ? -5.442 -11.525 9.196 1.00 97.62 299 GLN A C 1
ATOM 2331 O O . GLN A 1 299 ? -5.878 -11.601 8.047 1.00 97.62 299 GLN A O 1
ATOM 2336 N N . ARG A 1 300 ? -5.207 -12.628 9.926 1.00 97.88 300 ARG A N 1
ATOM 2337 C CA . ARG A 1 300 ? -5.514 -13.987 9.437 1.00 97.88 300 ARG A CA 1
ATOM 2338 C C . ARG A 1 300 ? -7.001 -14.170 9.140 1.00 97.88 300 ARG A C 1
ATOM 2340 O O . ARG A 1 300 ? -7.334 -14.782 8.127 1.00 97.88 300 ARG A O 1
ATOM 2347 N N . HIS A 1 301 ? -7.879 -13.637 9.989 1.00 98.31 301 HIS A N 1
ATOM 2348 C CA . HIS A 1 301 ? -9.323 -13.653 9.749 1.00 98.31 301 HIS A CA 1
ATOM 2349 C C . HIS A 1 301 ? -9.691 -12.866 8.486 1.00 98.31 301 HIS A C 1
ATOM 2351 O O . HIS A 1 301 ? -10.337 -13.409 7.588 1.00 98.31 301 HIS A O 1
ATOM 2357 N N . ALA A 1 302 ? -9.192 -11.635 8.356 1.00 97.75 302 ALA A N 1
ATOM 2358 C CA . ALA A 1 302 ? -9.444 -10.791 7.193 1.00 97.75 302 ALA A CA 1
ATOM 2359 C C . ALA A 1 302 ? -8.947 -11.430 5.883 1.00 97.75 302 ALA A C 1
ATOM 2361 O O . ALA A 1 302 ? -9.686 -11.465 4.902 1.00 97.75 302 ALA A O 1
ATOM 2362 N N . ARG A 1 303 ? -7.744 -12.032 5.877 1.00 96.25 303 ARG A N 1
ATOM 2363 C CA . ARG A 1 303 ? -7.215 -12.783 4.719 1.00 96.25 303 ARG A CA 1
ATOM 2364 C C . ARG A 1 303 ? -8.109 -13.965 4.319 1.00 96.25 303 ARG A C 1
ATOM 2366 O O . ARG A 1 303 ? -8.115 -14.347 3.154 1.00 96.25 303 ARG A O 1
ATOM 2373 N N . LYS A 1 304 ? -8.838 -14.566 5.264 1.00 97.38 304 LYS A N 1
ATOM 2374 C CA . LYS A 1 304 ? -9.694 -15.730 5.000 1.00 97.38 304 LYS A CA 1
ATOM 2375 C C . LYS A 1 304 ? -11.058 -15.348 4.422 1.00 97.38 304 LYS A C 1
ATOM 2377 O O . LYS A 1 304 ? -11.524 -16.039 3.523 1.00 97.38 304 LYS A O 1
ATOM 2382 N N . TYR A 1 305 ? -11.697 -14.297 4.937 1.00 97.81 305 TYR A N 1
ATOM 2383 C CA . TYR A 1 305 ? -13.099 -13.998 4.610 1.00 97.81 305 TYR A CA 1
ATOM 2384 C C . TYR A 1 305 ? -13.294 -12.770 3.719 1.00 97.81 305 TYR A C 1
ATOM 2386 O O . TYR A 1 305 ? -14.219 -12.753 2.914 1.00 97.81 305 TYR A O 1
ATOM 2394 N N . PHE A 1 306 ? -12.420 -11.768 3.812 1.00 96.94 306 PHE A N 1
ATOM 2395 C CA . PHE A 1 306 ? -12.507 -10.539 3.018 1.00 96.94 306 PHE A CA 1
ATOM 2396 C C . PHE A 1 306 ? -11.112 -10.041 2.576 1.00 96.94 306 PHE A C 1
ATOM 2398 O O . PHE A 1 306 ? -10.749 -8.880 2.801 1.00 96.94 306 PHE A O 1
ATOM 2405 N N . PRO A 1 307 ? -10.307 -10.899 1.906 1.00 93.81 307 PRO A N 1
ATOM 2406 C CA . PRO A 1 307 ? -8.918 -10.590 1.550 1.00 93.81 307 PRO A CA 1
ATOM 2407 C C . PRO A 1 307 ? -8.782 -9.385 0.621 1.00 93.81 307 PRO A C 1
ATOM 2409 O O . PRO A 1 307 ? -7.802 -8.652 0.722 1.00 93.81 307 PRO A O 1
ATOM 2412 N N . SER A 1 308 ? -9.765 -9.156 -0.254 1.00 90.50 308 SER A N 1
ATOM 2413 C CA . SER A 1 308 ? -9.776 -8.013 -1.172 1.00 90.50 308 SER A CA 1
ATOM 2414 C C . SER A 1 308 ? -9.872 -6.679 -0.431 1.00 90.50 308 SER A C 1
ATOM 2416 O O . SER A 1 308 ? -9.242 -5.705 -0.839 1.00 90.50 308 SER A O 1
ATOM 2418 N N . VAL A 1 309 ? -10.620 -6.633 0.679 1.00 94.38 309 VAL A N 1
ATOM 2419 C CA . VAL A 1 309 ? -10.702 -5.440 1.532 1.00 94.38 309 VAL A CA 1
ATOM 2420 C C . VAL A 1 309 ? -9.381 -5.240 2.251 1.00 94.38 309 VAL A C 1
ATOM 2422 O O . VAL A 1 309 ? -8.824 -4.149 2.184 1.00 94.38 309 VAL A O 1
ATOM 2425 N N . LEU A 1 310 ? -8.825 -6.303 2.836 1.00 94.19 310 LEU A N 1
ATOM 2426 C CA . LEU A 1 310 ? -7.541 -6.233 3.528 1.00 94.19 310 LEU A CA 1
ATOM 2427 C C . LEU A 1 310 ? -6.430 -5.684 2.628 1.00 94.19 310 LEU A C 1
ATOM 2429 O O . LEU A 1 310 ? -5.747 -4.744 3.025 1.00 94.19 310 LEU A O 1
ATOM 2433 N N . SER A 1 311 ? -6.289 -6.206 1.406 1.00 89.56 311 SER A N 1
ATOM 2434 C CA . SER A 1 311 ? -5.277 -5.732 0.452 1.00 89.56 311 SER A CA 1
ATOM 2435 C C . SER A 1 311 ? -5.490 -4.290 -0.010 1.00 89.56 311 SER A C 1
ATOM 2437 O O . SER A 1 311 ? -4.561 -3.682 -0.522 1.00 89.56 311 SER A O 1
ATOM 2439 N N . SER A 1 312 ? -6.706 -3.750 0.140 1.00 89.50 312 SER A N 1
ATOM 2440 C CA . SER A 1 312 ? -7.042 -2.370 -0.237 1.00 89.50 312 SER A CA 1
ATOM 2441 C C . SER A 1 312 ? -6.876 -1.350 0.898 1.00 89.50 312 SER A C 1
ATOM 2443 O O . SER A 1 312 ? -7.108 -0.162 0.683 1.00 89.50 312 SER A O 1
ATOM 2445 N N . ILE A 1 313 ? -6.520 -1.810 2.101 1.00 93.00 313 ILE A N 1
ATOM 2446 C CA . ILE A 1 313 ? -6.413 -0.982 3.310 1.00 93.00 313 ILE A CA 1
ATOM 2447 C C . ILE A 1 313 ? -5.033 -1.120 3.950 1.00 93.00 313 ILE A C 1
ATOM 2449 O O . ILE A 1 313 ? -4.431 -0.125 4.342 1.00 93.00 313 ILE A O 1
ATOM 2453 N N . LEU A 1 314 ? -4.545 -2.352 4.099 1.00 91.75 314 LEU A N 1
ATOM 2454 C CA . LEU A 1 314 ? -3.329 -2.621 4.851 1.00 91.75 314 LEU A CA 1
ATOM 2455 C C . LEU A 1 314 ? -2.092 -2.237 4.021 1.00 91.75 314 LEU A C 1
ATOM 2457 O O . LEU A 1 314 ? -1.991 -2.666 2.868 1.00 91.75 314 LEU A O 1
ATOM 2461 N N . PRO A 1 315 ? -1.125 -1.490 4.589 1.00 91.06 315 PRO A N 1
ATOM 2462 C CA . PRO A 1 315 ? 0.146 -1.235 3.924 1.00 91.06 315 PRO A CA 1
ATOM 2463 C C . PRO A 1 315 ? 0.834 -2.527 3.475 1.00 91.06 315 PRO A C 1
ATOM 2465 O O . PRO A 1 315 ? 0.906 -3.495 4.237 1.00 91.06 315 PRO A O 1
ATOM 2468 N N . LEU A 1 316 ? 1.386 -2.535 2.256 1.00 86.50 316 LEU A N 1
ATOM 2469 C CA . LEU A 1 316 ? 1.967 -3.741 1.653 1.00 86.50 316 LEU A CA 1
ATOM 2470 C C . LEU A 1 316 ? 3.098 -4.341 2.499 1.00 86.50 316 LEU A C 1
ATOM 2472 O O . LEU A 1 316 ? 3.225 -5.560 2.586 1.00 86.50 316 LEU A O 1
ATOM 2476 N N . ALA A 1 317 ? 3.898 -3.504 3.164 1.00 87.00 317 ALA A N 1
ATOM 2477 C CA . ALA A 1 317 ? 4.979 -3.977 4.024 1.00 87.00 317 ALA A CA 1
ATOM 2478 C C . ALA A 1 317 ? 4.470 -4.846 5.187 1.00 87.00 317 ALA A C 1
ATOM 2480 O O . ALA A 1 317 ? 5.211 -5.691 5.685 1.00 87.00 317 ALA A O 1
ATOM 2481 N N . TRP A 1 318 ? 3.215 -4.667 5.606 1.00 92.50 318 TRP A N 1
ATOM 2482 C CA . TRP A 1 318 ? 2.586 -5.402 6.705 1.00 92.50 318 TRP A CA 1
ATOM 2483 C C . TRP A 1 318 ? 1.692 -6.549 6.223 1.00 92.50 318 TRP A C 1
ATOM 2485 O O . TRP A 1 318 ? 1.109 -7.245 7.058 1.00 92.50 318 TRP A O 1
ATOM 2495 N N . ALA A 1 319 ? 1.549 -6.708 4.901 1.00 83.00 319 ALA A N 1
ATOM 2496 C CA . ALA A 1 319 ? 0.546 -7.552 4.262 1.00 83.00 319 ALA A CA 1
ATOM 2497 C C . ALA A 1 319 ? 0.688 -9.043 4.510 1.00 83.00 319 ALA A C 1
ATOM 2499 O O . ALA A 1 319 ? 1.783 -9.581 4.793 1.00 83.00 319 ALA A O 1
#